Protein AF-A0AA50HWY3-F1 (afdb_monomer)

Radius of gyration: 41.54 Å; Cα contacts (8 Å, |Δi|>4): 389; chains: 1; bounding box: 132×50×72 Å

Solvent-accessible surface area (backbone atoms only — not comparable to full-atom values): 18055 Å² total; per-residue (Å²): 104,93,89,53,66,85,59,57,71,93,80,61,81,92,76,63,74,45,46,63,85,82,37,33,65,50,53,72,65,49,30,50,49,53,27,60,74,71,67,53,87,52,56,28,39,34,33,79,46,36,39,38,50,76,95,46,31,32,34,41,60,48,57,57,64,22,42,54,73,55,89,66,94,61,56,36,30,43,37,38,31,42,70,73,74,64,55,82,73,53,55,84,60,44,50,95,48,55,48,78,43,82,46,81,69,54,73,74,50,44,22,18,51,31,37,59,27,60,26,38,52,51,31,36,69,58,52,90,51,50,64,69,60,38,39,24,11,32,9,44,11,25,38,39,28,24,79,44,72,30,35,50,77,64,42,57,92,22,43,48,72,30,59,67,86,38,41,64,47,47,43,53,49,59,55,47,49,66,37,65,68,55,35,53,51,24,21,55,42,14,36,64,51,32,71,75,27,43,43,67,59,33,52,50,53,51,52,50,50,52,52,51,52,55,52,55,57,71,72,45,87,74,77,65,67,55,70,61,55,48,50,53,49,53,52,50,54,54,52,49,52,53,51,49,56,50,49,52,51,50,51,55,50,51,50,55,51,50,55,50,49,56,50,51,52,52,52,50,50,52,50,51,53,52,51,54,51,53,54,51,54,50,49,55,51,50,55,51,50,53,52,50,54,50,51,53,52,51,51,53,50,50,53,52,49,51,55,52,49,52,54,52,51,51,30,71,77,65,72,46,84,75,79,88,78,78,83,79,75,90,131

Nearest PDB structures (foldseek):
  3c4q-assembly1_A  TM=8.760E-01  e=1.305E-11  Corynebacterium glutamicum
  3c48-assembly1_A  TM=7.445E-01  e=5.733E-11  Corynebacterium glutamicum
  3c48-assembly1_B  TM=7.514E-01  e=7.264E-11  Corynebacterium glutamicum
  3mbo-assembly1_A  TM=8.264E-01  e=1.048E-08  Bacillus anthracis
  6n1x-assembly1_A  TM=7.790E-01  e=8.319E-08  Staphylococcus aureus subsp. aureus CN1

Secondary structure (DSSP, 8-state):
--S-TTS-GGG----PPPBPTT-SPPPHHHHHHHHHHTT--SEEEEEES-SS-GGGTT-THHHHHHHTT---SS-EEEEEESS---HHHHGGGS-TTEEEEEE---HHHHHHHHHHSSEEEE--S--SS-HHHHHHHHHT--EEEESSTTHHHHHGGGSEEE-TT-HHHHHHHHHHTTSHHHHHHHHHHHHHHHTT-BHHHHHHHHHHHHHHHHHHHHH-S---SHHHHHHHHHHHHHHHHHHHHHHHHHHHHHHHHHHHHHHHHHHHHHHHHHHHHHHHHHHHHHHHHHHHHHHHHHHHHHHHHHHHHHHHHHHHHH-------------

Foldseek 3Di:
DVPCPVDDPVPDDDFAAAADPLQAADDPCLLVVLCVVQVVPFAEEEEAEALQPVVRQQLVVLLLVLQLVADDPGAYEYEYEYHDDPCVVRVVSHDPSYHYGYDHDDPNSVSSVLNRHLAYERAGNEDPACNVLLSSLNNLHEYEYAPDYNCCVQCPPLHHHDHSVDSVSSSVRVVQSVDPVSSVSSSVVSNVSNVVGHNVSSVVVVVVVVVVVVVVCVPDPDPDPVVVVVVVVVVVVVVVVVVVVVVVVVVVVVVVVVVVVVVVVVVVVVVVVVVVVVVVVVVVVVVVVVVVVVVVVVVVVVVVVVVVVVQVVCCVPPVDPPDPDDDPDDD

Mean predicted aligned error: 13.35 Å

pLDDT: mean 87.77, std 11.72, range [36.16, 98.81]

Sequence (331 aa):
MRFYPEVQPSRITVIHNGVDKGFHPAESREISGIKTKFAINASYLLLVGTHLGANQYKNGTILFEALKHWQSPEKLTIVCVGGNVDLQREMPSLPNNVDICLIRPTDEELKALYSGAIALVYPSLYEGFGLPILEAMACGCPVITCHNSSLPEVGKDAVIYIDGQNKIEMIEALEKVQNQAIRNELITKGKERAKKFPWSTTAGKISNLCLEVITDTKNKTEKGNFISLWQDFRQCQVQEHQYLSMAETIQAKNIAVNDLVCHLENEIENNNYVIAHLQTENQQLQDSIDKLNWQIKELLNTKKTLKRLCKKVLKKLFGLKLDTDKRYGDH

Structure (mmCIF, N/CA/C/O backbone):
data_AF-A0AA50HWY3-F1
#
_entry.id   AF-A0AA50HWY3-F1
#
loop_
_atom_site.group_PDB
_atom_site.id
_atom_site.type_symbol
_atom_site.label_atom_id
_atom_site.label_alt_id
_atom_site.label_comp_id
_atom_site.label_asym_id
_atom_site.label_entity_id
_atom_site.label_seq_id
_atom_site.pdbx_PDB_ins_code
_atom_site.Cartn_x
_atom_site.Cartn_y
_atom_site.Cartn_z
_atom_site.occupancy
_atom_site.B_iso_or_equiv
_atom_site.auth_seq_id
_atom_site.auth_comp_id
_atom_site.auth_asym_id
_atom_site.auth_atom_id
_atom_site.pdbx_PDB_model_num
ATOM 1 N N . MET A 1 1 ? -9.251 -9.270 20.445 1.00 60.81 1 MET A N 1
ATOM 2 C CA . MET A 1 1 ? -8.129 -8.470 20.977 1.00 60.81 1 MET A CA 1
ATOM 3 C C . MET A 1 1 ? -6.863 -9.305 21.029 1.00 60.81 1 MET A C 1
ATOM 5 O O . MET A 1 1 ? -6.555 -9.889 22.052 1.00 60.81 1 MET A O 1
ATOM 9 N N . ARG A 1 2 ? -6.164 -9.423 19.897 1.00 68.19 2 ARG A N 1
ATOM 10 C CA . AR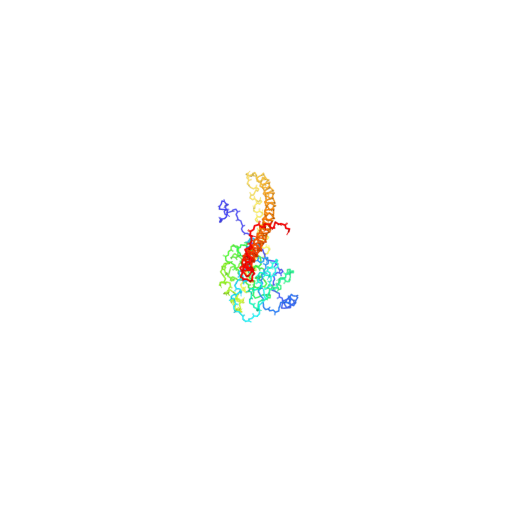G A 1 2 ? -4.963 -10.266 19.787 1.00 68.19 2 ARG A CA 1
ATOM 11 C C . ARG A 1 2 ? -3.734 -9.645 20.465 1.00 68.19 2 ARG A C 1
ATOM 13 O O . ARG A 1 2 ? -2.913 -10.380 20.988 1.00 68.19 2 ARG A O 1
ATOM 20 N N . PHE A 1 3 ? -3.626 -8.316 20.429 1.00 73.06 3 PHE A N 1
ATOM 21 C CA . PHE A 1 3 ? -2.442 -7.583 20.894 1.00 73.06 3 PHE A CA 1
ATOM 22 C C . PHE A 1 3 ? -2.568 -7.031 22.319 1.00 73.06 3 PHE A C 1
ATOM 24 O O . PHE A 1 3 ? -1.557 -6.906 22.992 1.00 73.06 3 PHE A O 1
ATOM 31 N N . TYR A 1 4 ? -3.793 -6.751 22.772 1.00 82.06 4 TYR A N 1
ATOM 32 C CA . TYR A 1 4 ? -4.085 -6.223 24.111 1.00 82.06 4 TYR A CA 1
ATOM 33 C C . TYR A 1 4 ? -5.291 -6.958 24.719 1.00 82.06 4 TYR A C 1
ATOM 35 O O . TYR A 1 4 ? -6.379 -6.383 24.811 1.00 82.06 4 TYR A O 1
ATOM 43 N N . PRO A 1 5 ? -5.178 -8.271 25.005 1.00 84.44 5 PRO A N 1
ATOM 44 C CA . PRO A 1 5 ? -6.287 -9.087 25.511 1.00 84.44 5 PRO A CA 1
ATOM 45 C C . PRO A 1 5 ? -6.840 -8.617 26.866 1.00 84.44 5 PRO A C 1
ATOM 47 O O . PRO A 1 5 ? -7.973 -8.947 27.206 1.00 84.44 5 PRO A O 1
ATOM 50 N N . GLU A 1 6 ? -6.055 -7.861 27.629 1.00 88.44 6 GLU A N 1
ATOM 51 C CA . GLU A 1 6 ? -6.391 -7.308 28.939 1.00 88.44 6 GLU A CA 1
ATOM 52 C C . GLU A 1 6 ? -7.359 -6.120 28.882 1.00 88.44 6 GLU A C 1
ATOM 54 O O . GLU A 1 6 ? -8.031 -5.814 29.871 1.00 88.44 6 GLU A O 1
ATOM 59 N N . VAL A 1 7 ? -7.461 -5.444 27.734 1.00 85.81 7 VAL A N 1
ATOM 60 C CA . VAL A 1 7 ? -8.441 -4.371 27.562 1.00 85.81 7 VAL A CA 1
ATOM 61 C C . VAL A 1 7 ? -9.828 -5.007 27.476 1.00 85.81 7 VAL A C 1
ATOM 63 O O . VAL A 1 7 ? -10.022 -6.031 26.834 1.00 85.81 7 VAL A O 1
ATOM 66 N N . GLN A 1 8 ? -10.827 -4.434 28.144 1.00 86.19 8 GLN A N 1
ATOM 67 C CA . GLN A 1 8 ? -12.194 -4.954 28.065 1.00 86.19 8 GLN A CA 1
ATOM 68 C C . GLN A 1 8 ? -12.852 -4.537 26.741 1.00 86.19 8 GLN A C 1
ATOM 70 O O . GLN A 1 8 ? -12.757 -3.361 26.384 1.00 86.19 8 GLN A O 1
ATOM 75 N N . PRO A 1 9 ? -13.575 -5.429 26.026 1.00 86.56 9 PRO A N 1
ATOM 76 C CA . PRO A 1 9 ? -14.157 -5.079 24.726 1.00 86.56 9 PRO A CA 1
ATOM 77 C C . PRO A 1 9 ? -15.134 -3.903 24.804 1.00 86.56 9 PRO A C 1
ATOM 79 O O . PRO A 1 9 ? -15.198 -3.091 23.890 1.00 86.56 9 PRO A O 1
ATOM 82 N N . SER A 1 10 ? -15.841 -3.775 25.930 1.00 87.88 10 SER A N 1
ATOM 83 C CA . SER A 1 10 ? -16.760 -2.670 26.231 1.00 87.88 10 SER A CA 1
ATOM 84 C C . SER A 1 10 ? -16.083 -1.298 26.315 1.00 87.88 10 SER A C 1
ATOM 86 O O . SER A 1 10 ? -16.765 -0.281 26.264 1.00 87.88 10 SER A O 1
ATOM 88 N N . ARG A 1 11 ? -14.752 -1.249 26.448 1.00 85.44 11 ARG A N 1
ATOM 89 C CA . ARG A 1 11 ? -13.958 -0.012 26.466 1.00 85.44 11 ARG A CA 1
ATOM 90 C C . ARG A 1 11 ? -13.375 0.350 25.102 1.00 85.44 11 ARG A C 1
ATOM 92 O O . ARG A 1 11 ? -12.628 1.319 25.004 1.00 85.44 11 ARG A O 1
ATOM 99 N N . ILE A 1 12 ? -13.686 -0.421 24.062 1.00 89.81 12 ILE A N 1
ATOM 100 C CA . ILE A 1 12 ? -13.166 -0.218 22.713 1.00 89.81 12 ILE A CA 1
ATOM 101 C C . ILE A 1 12 ? -14.320 0.139 21.790 1.00 89.81 12 ILE A C 1
ATOM 103 O O . ILE A 1 12 ? -15.312 -0.577 21.703 1.00 89.81 12 ILE A O 1
ATOM 107 N N . THR A 1 13 ? -14.156 1.229 21.048 1.00 91.69 13 THR A N 1
ATOM 108 C CA . THR A 1 13 ? -15.059 1.603 19.959 1.00 91.69 13 THR A CA 1
ATOM 109 C C . THR A 1 13 ? -14.259 1.692 18.669 1.00 91.69 13 THR A C 1
ATOM 111 O O . THR A 1 13 ? -13.250 2.389 18.610 1.00 91.69 13 THR A O 1
ATOM 114 N N . VAL A 1 14 ? -14.710 0.990 17.628 1.00 91.88 14 VAL A N 1
ATOM 115 C CA . VAL A 1 14 ? -14.110 1.070 16.291 1.00 91.88 14 VAL A CA 1
ATOM 116 C C . VAL A 1 14 ? -14.842 2.137 15.488 1.00 91.88 14 VAL A C 1
ATOM 118 O O . VAL A 1 14 ? -16.038 2.018 15.210 1.00 91.88 14 VAL A O 1
ATOM 121 N N . ILE A 1 15 ? -14.114 3.183 15.100 1.00 94.19 15 ILE A N 1
ATOM 122 C CA . ILE A 1 15 ? -14.611 4.234 14.216 1.00 94.19 15 ILE A CA 1
ATOM 123 C C . ILE A 1 15 ? -13.733 4.246 12.970 1.00 94.19 15 ILE A C 1
ATOM 125 O O . ILE A 1 15 ? -12.568 4.620 13.022 1.00 94.19 15 ILE A O 1
ATOM 129 N N . HIS A 1 16 ? -14.305 3.814 11.850 1.00 95.25 16 HIS A N 1
ATOM 130 C CA . HIS A 1 16 ? -13.634 3.817 10.553 1.00 95.25 16 HIS A CA 1
ATOM 131 C C . HIS A 1 16 ? -13.401 5.244 10.041 1.00 95.25 16 HIS A C 1
ATOM 133 O O . HIS A 1 16 ? -14.231 6.127 10.287 1.00 95.25 16 HIS A O 1
ATOM 139 N N . ASN A 1 17 ? -12.312 5.459 9.294 1.00 95.81 17 ASN A N 1
ATOM 140 C CA . ASN A 1 17 ? -12.082 6.731 8.601 1.00 95.81 17 ASN A CA 1
ATOM 141 C C . ASN A 1 17 ? -13.056 6.898 7.426 1.00 95.81 17 ASN A C 1
ATOM 143 O O . ASN A 1 17 ? -13.689 5.936 6.976 1.00 95.81 17 ASN A O 1
ATOM 147 N N . GLY A 1 18 ? -13.156 8.131 6.934 1.00 94.31 18 GLY A N 1
ATOM 148 C CA . GLY A 1 18 ? -13.916 8.452 5.734 1.00 94.31 18 GLY A CA 1
ATOM 149 C C . GLY A 1 18 ? -13.048 8.556 4.481 1.00 94.31 18 GLY A C 1
ATOM 150 O O . GLY A 1 18 ? -11.823 8.591 4.557 1.00 94.31 18 GLY A O 1
ATOM 151 N N . VAL A 1 19 ? -13.705 8.642 3.327 1.00 95.69 19 VAL A N 1
ATOM 152 C CA . VAL A 1 19 ? -13.106 9.045 2.048 1.00 95.69 19 VAL A CA 1
ATOM 153 C C . VAL A 1 19 ? -13.476 10.496 1.739 1.00 95.69 19 VAL A C 1
ATOM 155 O O . VAL A 1 19 ? -14.600 10.931 2.022 1.00 95.69 19 VAL A O 1
ATOM 158 N N . ASP A 1 20 ? -12.522 11.267 1.211 1.00 94.38 20 ASP A N 1
ATOM 159 C CA . ASP A 1 20 ? -12.762 12.660 0.827 1.00 94.38 20 ASP A CA 1
ATOM 160 C C . ASP A 1 20 ? -13.710 12.754 -0.381 1.00 94.38 20 ASP A C 1
ATOM 162 O O . ASP A 1 20 ? -13.686 11.910 -1.277 1.00 94.38 20 ASP A O 1
ATOM 166 N N . LYS A 1 21 ? -14.562 13.787 -0.409 1.00 93.19 21 LYS A N 1
ATOM 167 C CA . LYS A 1 21 ? -15.551 13.983 -1.483 1.00 93.19 21 LYS A CA 1
ATOM 168 C C . LYS A 1 21 ? -14.912 14.332 -2.829 1.00 93.19 21 LYS A C 1
ATOM 170 O O . LYS A 1 21 ? -15.571 14.164 -3.852 1.00 93.19 21 LYS A O 1
ATOM 175 N N . GLY A 1 22 ? -13.671 14.815 -2.832 1.00 95.19 22 GLY A N 1
ATOM 176 C CA . GLY A 1 22 ? -12.875 15.051 -4.030 1.00 95.19 22 GLY A CA 1
ATOM 177 C C . GLY A 1 22 ? -12.534 13.764 -4.782 1.00 95.19 22 GLY A C 1
ATOM 178 O O . GLY A 1 22 ? -12.337 13.810 -5.994 1.00 95.19 22 GLY A O 1
ATOM 179 N N . PHE A 1 23 ? -12.548 12.603 -4.118 1.00 97.75 23 PHE A N 1
ATOM 180 C CA . PHE A 1 23 ? -12.402 11.314 -4.789 1.00 97.75 23 PHE A CA 1
ATOM 181 C C . PHE A 1 23 ? -13.751 10.829 -5.314 1.00 97.75 23 PHE A C 1
ATOM 183 O O . PHE A 1 23 ? -14.587 10.278 -4.600 1.00 97.75 23 PHE A O 1
ATOM 190 N N . HIS A 1 24 ? -13.952 11.044 -6.606 1.00 97.25 24 HIS A N 1
ATOM 191 C CA . HIS A 1 24 ? -15.090 10.563 -7.376 1.00 97.25 24 HIS A CA 1
ATOM 192 C C . HIS A 1 24 ? -14.626 10.231 -8.802 1.00 97.25 24 HIS A C 1
ATOM 194 O O . HIS A 1 24 ? -13.503 10.587 -9.173 1.00 97.25 24 HIS A O 1
ATOM 200 N N . PRO A 1 25 ? -15.443 9.546 -9.622 1.00 98.00 25 PRO A N 1
ATOM 201 C CA . PRO A 1 25 ? -15.054 9.226 -10.990 1.00 98.00 25 PRO A CA 1
ATOM 202 C C . PRO A 1 25 ? -14.736 10.500 -11.775 1.00 98.00 25 PRO A C 1
ATOM 204 O O . PRO A 1 25 ? -15.538 11.439 -11.776 1.00 98.00 25 PRO A O 1
ATOM 207 N N . ALA A 1 26 ? -13.565 10.520 -12.404 1.00 97.81 26 ALA A N 1
ATOM 208 C CA . ALA A 1 26 ? -13.111 11.615 -13.249 1.00 97.81 26 ALA A CA 1
ATOM 209 C C . ALA A 1 26 ? -13.720 11.530 -14.659 1.00 97.81 26 ALA A C 1
ATOM 211 O O . ALA A 1 26 ? -14.048 10.452 -15.163 1.00 97.81 26 ALA A O 1
ATOM 212 N N . GLU A 1 27 ? -13.837 12.676 -15.318 1.00 97.69 27 GLU A N 1
ATOM 213 C CA . GLU A 1 27 ? -14.237 12.782 -16.714 1.00 97.69 27 GLU A CA 1
ATOM 214 C C . GLU A 1 27 ? -13.146 12.241 -17.648 1.00 97.69 27 GLU A C 1
ATOM 216 O O . GLU A 1 27 ? -11.945 12.320 -17.376 1.00 97.69 27 GLU A O 1
ATOM 221 N N . SER A 1 28 ? -13.542 11.774 -18.834 1.00 97.00 28 SER A N 1
ATOM 222 C CA . SER A 1 28 ? -12.597 11.253 -19.832 1.00 97.00 28 SER A CA 1
ATOM 223 C C . SER A 1 28 ? -11.537 12.279 -20.253 1.00 97.00 28 SER A C 1
ATOM 225 O O . SER A 1 28 ? -10.410 11.891 -20.571 1.00 97.00 28 SER A O 1
ATOM 227 N N . ARG A 1 29 ? -11.855 13.585 -20.218 1.00 97.69 29 ARG A N 1
ATOM 228 C CA . ARG A 1 29 ? -10.883 14.658 -20.491 1.00 97.69 29 ARG A CA 1
ATOM 229 C C . ARG A 1 29 ? -9.820 14.780 -19.400 1.00 97.69 29 ARG A C 1
ATOM 231 O O . ARG A 1 29 ? -8.665 15.021 -19.727 1.00 97.69 29 ARG A O 1
ATOM 238 N N . GLU A 1 30 ? -10.189 14.584 -18.133 1.00 97.50 30 GLU A N 1
ATOM 239 C CA . GLU A 1 30 ? -9.263 14.644 -16.994 1.00 97.50 30 GLU A CA 1
ATOM 240 C C . GLU A 1 30 ? -8.305 13.449 -17.043 1.00 97.50 30 GLU A C 1
ATOM 242 O O . GLU A 1 30 ? -7.091 13.616 -16.936 1.00 97.50 30 GLU A O 1
ATOM 247 N N . ILE A 1 31 ? -8.840 12.253 -17.319 1.00 97.94 31 ILE A N 1
ATOM 248 C CA . ILE A 1 31 ? -8.048 11.026 -17.496 1.00 97.94 31 ILE A CA 1
ATOM 249 C C . ILE A 1 31 ? -7.090 11.159 -18.690 1.00 97.94 31 ILE A C 1
ATOM 251 O O . ILE A 1 31 ? -5.921 10.785 -18.606 1.00 97.94 31 ILE A O 1
ATOM 255 N N . SER A 1 32 ? -7.563 11.695 -19.817 1.00 97.12 32 SER A N 1
ATOM 256 C CA . SER A 1 32 ? -6.711 11.897 -20.997 1.00 97.12 32 SER A CA 1
ATOM 257 C C . SER A 1 32 ? -5.642 12.957 -20.730 1.00 97.12 32 SER A C 1
ATOM 259 O O . SER A 1 32 ? -4.474 12.742 -21.041 1.00 97.12 32 SER A O 1
ATOM 261 N N . GLY A 1 33 ? -6.019 14.062 -20.082 1.00 97.38 33 GLY A N 1
ATOM 262 C CA . GLY A 1 33 ? -5.106 15.136 -19.705 1.00 97.38 33 GLY A CA 1
ATOM 263 C C . GLY A 1 33 ? -3.990 14.658 -18.781 1.00 97.38 33 GLY A C 1
ATOM 264 O O . GLY A 1 33 ? -2.832 15.003 -19.014 1.00 97.38 33 GLY A O 1
ATOM 265 N N . ILE A 1 34 ? -4.299 13.813 -17.789 1.00 96.69 34 ILE A N 1
ATOM 266 C CA . ILE A 1 34 ? -3.279 13.299 -16.868 1.00 96.69 34 ILE A CA 1
ATOM 267 C C . ILE A 1 34 ? -2.338 12.298 -17.541 1.00 96.69 34 ILE A C 1
ATOM 269 O O . ILE A 1 34 ? -1.127 12.346 -17.316 1.00 96.69 34 ILE A O 1
ATOM 273 N N . LYS A 1 35 ? -2.869 11.459 -18.443 1.00 96.69 35 LYS A N 1
ATOM 274 C CA . LYS A 1 35 ? -2.052 10.571 -19.279 1.00 96.69 35 LYS A CA 1
ATOM 275 C C . LYS A 1 35 ? -1.082 11.367 -20.147 1.00 96.69 35 LYS A C 1
ATOM 277 O O . LYS A 1 35 ? 0.102 11.050 -20.166 1.00 96.69 35 LYS A O 1
ATOM 282 N N . THR A 1 36 ? -1.551 12.428 -20.806 1.00 97.06 36 THR A N 1
ATOM 283 C CA . THR A 1 36 ? -0.688 13.312 -21.602 1.00 97.06 36 THR A CA 1
ATOM 284 C C . THR A 1 36 ? 0.341 14.031 -20.732 1.00 97.06 36 THR A C 1
ATOM 286 O O . THR A 1 36 ? 1.521 14.032 -21.073 1.00 97.06 36 THR A O 1
ATOM 289 N N . LYS A 1 37 ? -0.073 14.596 -19.590 1.00 97.00 37 LYS A N 1
ATOM 290 C CA . LYS A 1 37 ? 0.804 15.347 -18.680 1.00 97.00 37 LYS A CA 1
ATOM 291 C C . LYS A 1 37 ? 1.989 14.517 -18.182 1.00 97.00 37 LYS A C 1
ATOM 293 O O . LYS A 1 37 ? 3.098 15.037 -18.109 1.00 97.00 37 LYS A O 1
ATOM 298 N N . PHE A 1 38 ? 1.758 13.249 -17.846 1.00 95.50 38 PHE A N 1
ATOM 299 C CA . PHE A 1 38 ? 2.789 12.349 -17.319 1.00 95.50 38 PHE A CA 1
ATOM 300 C C . PHE A 1 38 ? 3.336 11.353 -18.352 1.00 95.50 38 PHE A C 1
ATOM 302 O O . PHE A 1 38 ? 4.042 10.420 -17.979 1.00 95.50 38 PHE A O 1
ATOM 309 N N . ALA A 1 39 ? 3.028 11.542 -19.640 1.00 95.31 39 ALA A N 1
ATOM 310 C CA . ALA A 1 39 ? 3.461 10.667 -20.733 1.00 95.31 39 ALA A CA 1
ATOM 311 C C . ALA A 1 39 ? 3.121 9.171 -20.520 1.00 95.31 39 ALA A C 1
ATOM 313 O O . ALA A 1 39 ? 3.897 8.279 -20.871 1.00 95.31 39 ALA A O 1
ATOM 314 N N . ILE A 1 40 ? 1.942 8.886 -19.959 1.00 95.94 40 ILE A N 1
ATOM 315 C CA . ILE A 1 40 ? 1.425 7.524 -19.774 1.00 95.94 40 ILE A CA 1
ATOM 316 C C . ILE A 1 40 ? 0.811 7.060 -21.101 1.00 95.94 40 ILE A C 1
ATOM 318 O O . ILE A 1 40 ? -0.340 7.360 -21.419 1.00 95.94 40 ILE A O 1
ATOM 322 N N . ASN A 1 41 ? 1.605 6.330 -21.885 1.00 89.00 41 ASN A N 1
ATOM 323 C CA . ASN A 1 41 ? 1.288 5.967 -23.274 1.00 89.00 41 ASN A CA 1
ATOM 324 C C . ASN A 1 41 ? 0.575 4.612 -23.434 1.00 89.00 41 ASN A C 1
ATOM 326 O O . ASN A 1 41 ? 0.379 4.149 -24.556 1.00 89.00 41 ASN A O 1
ATOM 330 N N . ALA A 1 42 ? 0.220 3.955 -22.331 1.00 93.25 42 ALA A N 1
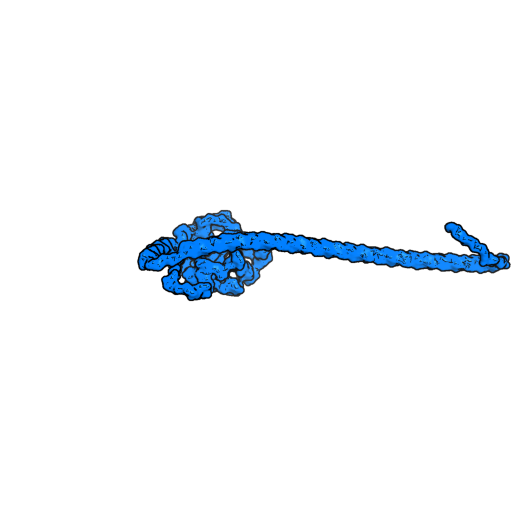ATOM 331 C CA . ALA A 1 42 ? -0.396 2.635 -22.327 1.00 93.25 42 ALA A CA 1
ATOM 332 C C . ALA A 1 42 ? -1.492 2.528 -21.256 1.00 93.25 42 ALA A C 1
ATOM 334 O O . ALA A 1 42 ? -1.730 3.453 -20.470 1.00 93.25 42 ALA A O 1
ATOM 335 N N . SER A 1 43 ? -2.175 1.385 -21.223 1.00 95.00 43 SER A N 1
ATOM 336 C CA . SER A 1 43 ? -2.942 0.996 -20.042 1.00 95.00 43 SER A CA 1
ATOM 337 C C . SER A 1 43 ? -1.998 0.861 -18.847 1.00 95.00 43 SER A C 1
ATOM 339 O O . SER A 1 43 ? -0.821 0.538 -19.019 1.00 95.00 43 SER A O 1
ATOM 341 N N . TYR A 1 44 ? -2.485 1.128 -17.636 1.00 97.69 44 TYR A N 1
ATOM 342 C CA . TYR A 1 44 ? -1.609 1.150 -16.471 1.00 97.69 44 TYR A CA 1
ATOM 343 C C . TYR A 1 44 ? -2.232 0.567 -15.212 1.00 97.69 44 TYR A C 1
ATOM 345 O O . TYR A 1 44 ? -3.444 0.642 -15.002 1.00 97.69 44 TYR A O 1
ATOM 353 N N . LEU A 1 45 ? -1.364 0.003 -14.375 1.00 97.50 45 LEU A N 1
ATOM 354 C CA . LEU A 1 45 ? -1.638 -0.301 -12.975 1.00 97.50 45 LEU A CA 1
ATOM 355 C C . LEU A 1 45 ? -1.123 0.850 -12.118 1.00 97.50 45 LEU A C 1
ATOM 357 O O . LEU A 1 45 ? -0.124 1.485 -12.461 1.00 97.50 45 LEU A O 1
ATOM 361 N N . LEU A 1 46 ? -1.794 1.103 -11.002 1.00 97.62 46 LEU A N 1
ATOM 362 C CA . LEU A 1 46 ? -1.418 2.157 -10.069 1.00 97.62 46 LEU A CA 1
ATOM 363 C C . LEU A 1 46 ? -0.861 1.547 -8.777 1.00 97.62 46 LEU A C 1
ATOM 365 O O . LEU A 1 46 ? -1.461 0.631 -8.220 1.00 97.62 46 LEU A O 1
ATOM 369 N N . LEU A 1 47 ? 0.257 2.082 -8.288 1.00 95.31 47 LEU A N 1
ATOM 370 C CA . LEU A 1 47 ? 0.787 1.876 -6.939 1.00 95.31 47 LEU A CA 1
ATOM 371 C C . LEU A 1 47 ? 0.740 3.213 -6.196 1.00 95.31 47 LEU A C 1
ATOM 373 O O . LEU A 1 47 ? 1.237 4.212 -6.715 1.00 95.31 47 LEU A O 1
ATOM 377 N N . VAL A 1 48 ? 0.170 3.243 -4.988 1.00 93.00 48 VAL A N 1
ATOM 378 C CA . VAL A 1 48 ? 0.047 4.475 -4.185 1.00 93.00 48 VAL A CA 1
ATOM 379 C C . VAL A 1 48 ? 0.790 4.363 -2.854 1.00 93.00 48 VAL A C 1
ATOM 381 O O . VAL A 1 48 ? 0.592 3.452 -2.050 1.00 93.00 48 VAL A O 1
ATOM 384 N N . GLY A 1 49 ? 1.628 5.361 -2.597 1.00 85.31 49 GLY A N 1
ATOM 385 C CA . GLY A 1 49 ? 2.580 5.440 -1.504 1.00 85.31 49 GLY A CA 1
ATOM 386 C C . GLY A 1 49 ? 3.875 4.665 -1.762 1.00 85.31 49 GLY A C 1
ATOM 387 O O . GLY A 1 49 ? 4.034 3.976 -2.765 1.00 85.31 49 GLY A O 1
ATOM 388 N N . THR A 1 50 ? 4.822 4.792 -0.826 1.00 79.88 50 THR A N 1
ATOM 389 C CA . THR A 1 50 ? 6.160 4.193 -0.940 1.00 79.88 50 THR A CA 1
ATOM 390 C C . THR A 1 50 ? 6.078 2.695 -1.229 1.00 79.88 50 THR A C 1
ATOM 392 O O . THR A 1 50 ? 5.564 1.949 -0.408 1.00 79.88 50 THR A O 1
ATOM 395 N N . HIS A 1 51 ? 6.614 2.239 -2.367 1.00 73.19 51 HIS A N 1
ATOM 396 C CA . HIS A 1 51 ? 6.419 0.850 -2.814 1.00 73.19 51 HIS A CA 1
ATOM 397 C C . HIS A 1 51 ? 6.845 -0.211 -1.777 1.00 73.19 51 HIS A C 1
ATOM 399 O O . HIS A 1 51 ? 6.217 -1.258 -1.697 1.00 73.19 51 HIS A O 1
ATOM 405 N N . LEU A 1 52 ? 7.844 0.065 -0.929 1.00 75.06 52 LEU A N 1
ATOM 406 C CA . LEU A 1 52 ? 8.204 -0.799 0.205 1.00 75.06 52 LEU A CA 1
ATOM 407 C C . LEU A 1 52 ? 7.529 -0.382 1.519 1.00 75.06 52 LEU A C 1
ATOM 409 O O . LEU A 1 52 ? 7.072 -1.232 2.274 1.00 75.06 52 LEU A O 1
ATOM 413 N N . GLY A 1 53 ? 7.444 0.915 1.818 1.00 68.69 53 GLY A N 1
ATOM 414 C CA . GLY A 1 53 ? 7.138 1.379 3.176 1.00 68.69 53 GLY A CA 1
ATOM 415 C C . GLY A 1 53 ? 8.275 1.090 4.169 1.00 68.69 53 GLY A C 1
ATOM 416 O O . GLY A 1 53 ? 9.288 0.480 3.826 1.00 68.69 53 GLY A O 1
ATOM 417 N N . ALA A 1 54 ? 8.125 1.544 5.416 1.00 63.53 54 ALA A N 1
ATOM 418 C CA . ALA A 1 54 ? 9.052 1.171 6.489 1.00 63.53 54 ALA A CA 1
ATOM 419 C C . ALA A 1 54 ? 8.981 -0.347 6.727 1.00 63.53 54 ALA A C 1
ATOM 421 O O . ALA A 1 54 ? 7.902 -0.923 6.651 1.00 63.53 54 ALA A O 1
ATOM 422 N N . ASN A 1 55 ? 10.100 -1.023 6.984 1.00 70.75 55 ASN A N 1
ATOM 423 C CA . ASN A 1 55 ? 10.119 -2.482 7.187 1.00 70.75 55 ASN A CA 1
ATOM 424 C C . ASN A 1 55 ? 9.420 -3.295 6.070 1.00 70.75 55 ASN A C 1
ATOM 426 O O . ASN A 1 55 ? 8.958 -4.404 6.318 1.00 70.75 55 ASN A O 1
ATOM 430 N N . GLN A 1 56 ? 9.323 -2.746 4.851 1.00 81.88 56 GLN A N 1
ATOM 431 C CA . GLN A 1 56 ? 8.728 -3.397 3.677 1.00 81.88 56 GLN A CA 1
ATOM 432 C C . GLN A 1 56 ? 7.222 -3.729 3.796 1.00 81.88 56 GLN A C 1
ATOM 434 O O . GLN A 1 56 ? 6.711 -4.559 3.045 1.00 81.88 56 GLN A O 1
ATOM 439 N N . TYR A 1 57 ? 6.476 -3.066 4.694 1.00 83.50 57 TYR A N 1
ATOM 440 C CA . TYR A 1 57 ? 5.066 -3.408 4.935 1.00 83.50 57 TYR A CA 1
ATOM 441 C C . TYR A 1 57 ? 4.134 -3.171 3.736 1.00 83.50 57 TYR A C 1
ATOM 443 O O . TYR A 1 57 ? 3.088 -3.807 3.677 1.00 83.50 57 TYR A O 1
ATOM 451 N N . LYS A 1 58 ? 4.456 -2.269 2.797 1.00 85.19 58 LYS A N 1
ATOM 452 C CA . LYS A 1 58 ? 3.611 -2.006 1.612 1.00 85.19 58 LYS A CA 1
ATOM 453 C C . LYS A 1 58 ? 3.786 -3.045 0.515 1.00 85.19 58 LYS A C 1
ATOM 455 O O . LYS A 1 58 ? 2.881 -3.224 -0.294 1.00 85.19 58 LYS A O 1
ATOM 460 N N . ASN A 1 59 ? 4.918 -3.752 0.534 1.00 90.88 59 ASN A N 1
ATOM 461 C CA . ASN A 1 59 ? 5.136 -4.983 -0.220 1.00 90.88 59 ASN A CA 1
ATOM 462 C C . ASN A 1 59 ? 4.874 -4.869 -1.737 1.00 90.88 59 ASN A C 1
ATOM 464 O O . ASN A 1 59 ? 4.503 -5.832 -2.396 1.00 90.88 59 ASN A O 1
ATOM 468 N N . GLY A 1 60 ? 5.101 -3.696 -2.333 1.00 90.12 60 GLY A N 1
ATOM 469 C CA . GLY A 1 60 ? 4.945 -3.471 -3.773 1.00 90.12 60 GLY A CA 1
ATOM 470 C C . GLY A 1 60 ? 5.865 -4.344 -4.633 1.00 90.12 60 GLY A C 1
ATOM 471 O O . GLY A 1 60 ? 5.557 -4.590 -5.795 1.00 90.12 60 GLY A O 1
ATOM 472 N N . THR A 1 61 ? 6.949 -4.877 -4.061 1.00 89.56 61 THR A N 1
ATOM 473 C CA . THR A 1 61 ? 7.891 -5.797 -4.717 1.00 89.56 61 THR A CA 1
ATOM 474 C C . THR A 1 61 ? 7.212 -7.034 -5.296 1.00 89.56 61 THR A C 1
ATOM 476 O O . THR A 1 61 ? 7.614 -7.497 -6.359 1.00 89.56 61 THR A O 1
ATOM 479 N N . ILE A 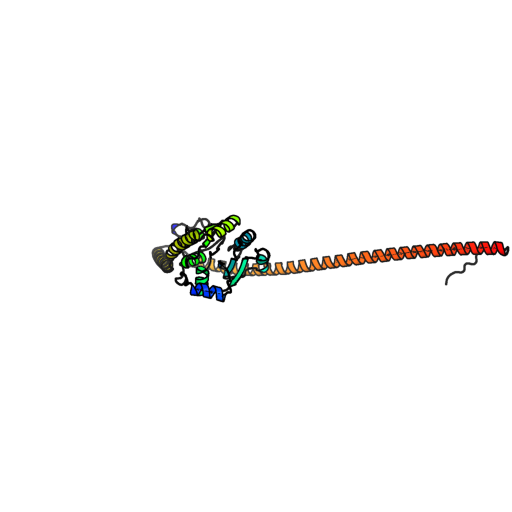1 62 ? 6.155 -7.553 -4.655 1.00 93.25 62 ILE A N 1
ATOM 480 C CA . ILE A 1 62 ? 5.450 -8.742 -5.160 1.00 93.25 62 ILE A CA 1
ATOM 481 C C . ILE A 1 62 ? 4.851 -8.515 -6.551 1.00 93.25 62 ILE A C 1
ATOM 483 O O . ILE A 1 62 ? 4.819 -9.445 -7.355 1.00 93.25 62 ILE A O 1
ATOM 487 N N . LEU A 1 63 ? 4.422 -7.285 -6.865 1.00 94.56 63 LEU A N 1
ATOM 488 C CA . LEU A 1 63 ? 3.944 -6.948 -8.203 1.00 94.56 63 LEU A CA 1
ATOM 489 C C . LEU A 1 63 ? 5.079 -7.084 -9.220 1.00 94.56 63 LEU A C 1
ATOM 491 O O . LEU A 1 63 ? 4.903 -7.738 -10.241 1.00 94.56 63 LEU A O 1
ATOM 495 N N . PHE A 1 64 ? 6.246 -6.507 -8.933 1.00 92.56 64 PHE A N 1
ATOM 496 C CA . PHE A 1 64 ? 7.394 -6.582 -9.835 1.00 92.56 64 PHE A CA 1
ATOM 497 C C . PHE A 1 64 ? 7.874 -8.025 -10.019 1.00 92.56 64 PHE A C 1
ATOM 499 O O . PHE A 1 64 ? 8.069 -8.444 -11.154 1.00 92.56 64 PHE A O 1
ATOM 506 N N . GLU A 1 65 ? 7.956 -8.821 -8.946 1.00 92.12 65 GLU A N 1
ATOM 507 C CA . GLU A 1 65 ? 8.288 -10.254 -9.018 1.00 92.12 65 GLU A CA 1
ATOM 508 C C . GLU A 1 65 ? 7.273 -11.066 -9.836 1.00 92.12 65 GLU A C 1
ATOM 510 O O . GLU A 1 65 ? 7.656 -11.955 -10.598 1.00 92.12 65 GLU A O 1
ATOM 515 N N . ALA A 1 66 ? 5.979 -10.762 -9.713 1.00 94.31 66 ALA A N 1
ATOM 516 C CA . ALA A 1 66 ? 4.935 -11.384 -10.521 1.00 94.31 66 ALA A CA 1
ATOM 517 C C . ALA A 1 66 ? 5.067 -11.008 -12.006 1.00 94.31 66 ALA A C 1
ATOM 519 O O . ALA A 1 66 ? 4.981 -11.878 -12.875 1.00 94.31 66 ALA A O 1
ATOM 520 N N . LEU A 1 67 ? 5.342 -9.734 -12.302 1.00 93.50 67 LEU A N 1
ATOM 521 C CA . LEU A 1 67 ? 5.472 -9.223 -13.669 1.00 93.50 67 LEU A CA 1
ATOM 522 C C . LEU A 1 67 ? 6.632 -9.860 -14.446 1.00 93.50 67 LEU A C 1
ATOM 524 O O . LEU A 1 67 ? 6.512 -10.006 -15.658 1.00 93.50 67 LEU A O 1
ATOM 528 N N . LYS A 1 68 ? 7.699 -10.332 -13.782 1.00 91.75 68 LYS A N 1
ATOM 529 C CA . LYS A 1 68 ? 8.792 -11.095 -14.433 1.00 91.75 68 LYS A CA 1
ATOM 530 C C . LYS A 1 68 ? 8.302 -12.362 -15.135 1.00 91.75 68 LYS A C 1
ATOM 532 O O . LYS A 1 68 ? 8.945 -12.855 -16.058 1.00 91.75 68 LYS A O 1
ATOM 537 N N . HIS A 1 69 ? 7.188 -12.917 -14.664 1.00 90.19 69 HIS A N 1
ATOM 538 C CA . HIS A 1 69 ? 6.605 -14.155 -15.169 1.00 90.19 69 HIS A CA 1
ATOM 539 C C . HIS A 1 69 ? 5.276 -13.933 -15.900 1.00 90.19 69 HIS A C 1
ATOM 541 O O . HIS A 1 69 ? 4.707 -14.889 -16.427 1.00 90.19 69 HIS A O 1
ATOM 547 N N . TRP A 1 70 ? 4.776 -12.697 -15.940 1.00 87.56 70 TRP A N 1
ATOM 548 C CA . TRP A 1 70 ? 3.512 -12.377 -16.583 1.00 87.56 70 TRP A CA 1
ATOM 549 C C . TRP A 1 70 ? 3.701 -12.238 -18.094 1.00 87.56 70 TRP A C 1
ATOM 551 O O . TRP A 1 70 ? 4.467 -11.402 -18.572 1.00 87.56 70 TRP A O 1
ATOM 561 N N . GLN A 1 71 ? 2.995 -13.072 -18.855 1.00 82.50 71 GLN A N 1
ATOM 562 C CA . GLN A 1 71 ? 3.058 -13.080 -20.312 1.00 82.50 71 GLN A CA 1
ATOM 563 C C . GLN A 1 71 ? 1.840 -12.353 -20.878 1.00 82.50 71 GLN A C 1
ATOM 565 O O . GLN A 1 71 ? 0.768 -12.934 -21.024 1.00 82.50 71 GLN A O 1
ATOM 570 N N . SER A 1 72 ? 2.009 -11.075 -21.210 1.00 82.44 72 SER A N 1
ATOM 571 C CA . SER A 1 72 ? 1.007 -10.297 -21.940 1.00 82.44 72 SER A CA 1
ATOM 572 C C . SER A 1 72 ? 1.648 -9.654 -23.169 1.00 82.44 72 SER A C 1
ATOM 574 O O . SER A 1 72 ? 2.746 -9.113 -23.045 1.00 82.44 72 SER A O 1
ATOM 576 N N . PRO A 1 73 ? 1.002 -9.690 -24.349 1.00 78.00 73 PRO A N 1
ATOM 577 C CA . PRO A 1 73 ? 1.486 -8.978 -25.529 1.00 78.00 73 PRO A CA 1
ATOM 578 C C . PRO A 1 73 ? 1.204 -7.469 -25.460 1.00 78.00 73 PRO A C 1
ATOM 580 O O . PRO A 1 73 ? 1.782 -6.702 -26.229 1.00 78.00 73 PRO A O 1
ATOM 583 N N . GLU A 1 74 ? 0.307 -7.027 -24.574 1.00 87.88 74 GLU A N 1
ATOM 584 C CA . GLU A 1 74 ? -0.073 -5.622 -24.467 1.00 87.88 74 GLU A CA 1
ATOM 585 C C . GLU A 1 74 ? 0.964 -4.816 -23.688 1.00 87.88 74 GLU A C 1
ATOM 587 O O . GLU A 1 74 ? 1.545 -5.281 -22.705 1.00 87.88 74 GLU A O 1
ATOM 592 N N . LYS A 1 75 ? 1.180 -3.572 -24.118 1.00 92.38 75 LYS A N 1
ATOM 593 C CA . LYS A 1 75 ? 2.032 -2.639 -23.388 1.00 92.38 75 LYS A CA 1
ATOM 594 C C . LYS A 1 75 ? 1.356 -2.243 -22.073 1.00 92.38 75 LYS A C 1
ATOM 596 O O . LYS A 1 75 ? 0.186 -1.860 -22.078 1.00 92.38 75 LYS A O 1
ATOM 601 N N . LEU A 1 76 ? 2.101 -2.281 -20.972 1.00 94.81 76 LEU A N 1
ATOM 602 C CA . LEU A 1 76 ? 1.633 -1.890 -19.644 1.00 94.81 76 LEU A CA 1
ATOM 603 C C . LEU A 1 76 ? 2.559 -0.829 -19.043 1.00 94.81 76 LEU A C 1
ATOM 605 O O . LEU A 1 76 ? 3.775 -0.885 -19.200 1.00 94.81 76 LEU A O 1
ATOM 609 N N . THR A 1 77 ? 1.993 0.124 -18.309 1.00 95.69 77 THR A N 1
ATOM 610 C CA . THR A 1 77 ? 2.762 1.030 -17.449 1.00 95.69 77 THR A CA 1
ATOM 611 C C . THR A 1 77 ? 2.429 0.779 -15.979 1.00 95.69 77 THR A C 1
ATOM 613 O O . THR A 1 77 ? 1.266 0.637 -15.612 1.00 95.69 77 THR A O 1
ATOM 616 N N . ILE A 1 78 ? 3.436 0.743 -15.112 1.00 95.00 78 ILE A N 1
ATOM 617 C CA . ILE A 1 78 ? 3.267 0.767 -13.658 1.00 95.00 78 ILE A CA 1
ATOM 618 C C . ILE A 1 78 ? 3.453 2.208 -13.203 1.00 95.00 78 ILE A C 1
ATOM 620 O O . ILE A 1 78 ? 4.563 2.740 -13.226 1.00 95.00 78 ILE A O 1
ATOM 624 N N . VAL A 1 79 ? 2.354 2.862 -12.837 1.00 95.94 79 VAL A N 1
ATOM 625 C CA . VAL A 1 79 ? 2.372 4.239 -12.346 1.00 95.94 79 VAL A CA 1
ATOM 626 C C . VAL A 1 79 ? 2.539 4.211 -10.833 1.00 95.94 79 VAL A C 1
ATOM 628 O O . VAL A 1 79 ? 1.662 3.752 -10.106 1.00 95.94 79 VAL A O 1
ATOM 631 N N . CYS A 1 80 ? 3.672 4.707 -10.358 1.00 94.12 80 CYS A N 1
ATOM 632 C CA . CYS A 1 80 ? 4.050 4.734 -8.954 1.00 94.12 80 CYS A CA 1
ATOM 633 C C . CYS A 1 80 ? 3.882 6.154 -8.408 1.00 94.12 80 CYS A C 1
ATOM 635 O O . CYS A 1 80 ? 4.621 7.071 -8.779 1.00 94.12 80 CYS A O 1
ATOM 637 N N . VAL A 1 81 ? 2.910 6.327 -7.516 1.00 92.06 81 VAL A N 1
ATOM 638 C CA . VAL A 1 81 ? 2.581 7.590 -6.856 1.00 92.06 81 VAL A CA 1
ATOM 639 C C . VAL A 1 81 ? 3.135 7.583 -5.440 1.00 92.06 81 VAL A C 1
ATOM 641 O O . VAL A 1 81 ? 2.714 6.779 -4.622 1.00 92.06 81 VAL A O 1
ATOM 644 N N . GLY A 1 82 ? 4.005 8.535 -5.111 1.00 76.00 82 GLY A N 1
ATOM 645 C CA . GLY A 1 82 ? 4.503 8.721 -3.745 1.00 76.00 82 GLY A CA 1
ATOM 646 C C . GLY A 1 82 ? 5.594 7.720 -3.349 1.00 76.00 82 GLY A C 1
ATOM 647 O O . GLY A 1 82 ? 5.396 6.515 -3.318 1.00 76.00 82 GLY A O 1
ATOM 648 N N . GLY A 1 83 ? 6.768 8.231 -2.983 1.00 68.81 83 GLY A N 1
ATOM 649 C CA . GLY A 1 83 ? 7.937 7.420 -2.640 1.00 68.81 83 GLY A CA 1
ATOM 650 C C . GLY A 1 83 ? 8.887 7.166 -3.807 1.00 68.81 83 GLY A C 1
ATOM 651 O O . GLY A 1 83 ? 8.610 7.518 -4.950 1.00 68.81 83 GLY A O 1
ATOM 652 N N . ASN A 1 84 ? 10.040 6.582 -3.489 1.00 70.56 84 ASN A N 1
ATOM 653 C CA . ASN A 1 84 ? 11.045 6.205 -4.477 1.00 70.56 84 ASN A CA 1
ATOM 654 C C . ASN A 1 84 ? 10.860 4.724 -4.800 1.00 70.56 84 ASN A C 1
ATOM 656 O O . ASN A 1 84 ? 10.766 3.923 -3.871 1.00 70.56 84 ASN A O 1
ATOM 660 N N . VAL A 1 85 ? 10.794 4.372 -6.084 1.00 77.56 85 VAL A N 1
ATOM 661 C CA . VAL A 1 85 ? 11.035 2.999 -6.551 1.00 77.56 85 VAL A CA 1
ATOM 662 C C . VAL A 1 85 ? 12.507 2.898 -6.894 1.00 77.56 85 VAL A C 1
ATOM 664 O O . VAL A 1 85 ? 13.040 3.796 -7.549 1.00 77.56 85 VAL A O 1
ATOM 667 N N . ASP A 1 86 ? 13.159 1.829 -6.448 1.00 79.69 86 ASP A N 1
ATOM 668 C CA . ASP A 1 86 ? 14.514 1.532 -6.893 1.00 79.69 86 ASP A CA 1
ATOM 669 C C . ASP A 1 86 ? 14.457 1.008 -8.333 1.00 79.69 86 ASP A C 1
ATOM 671 O O . ASP A 1 86 ? 14.363 -0.190 -8.596 1.00 79.69 86 ASP A O 1
ATOM 675 N N . LEU A 1 87 ? 14.447 1.942 -9.285 1.00 79.44 87 LEU A N 1
ATOM 676 C CA . LEU A 1 87 ? 14.384 1.619 -10.706 1.00 79.44 87 LEU A CA 1
ATOM 677 C C . LEU A 1 87 ? 15.579 0.777 -11.161 1.00 79.44 87 LEU A C 1
ATOM 679 O O . LEU A 1 87 ? 15.416 -0.039 -12.063 1.00 79.44 87 LEU A O 1
ATOM 683 N N . GLN A 1 88 ? 16.756 0.953 -10.547 1.00 77.00 88 GLN A N 1
ATOM 684 C CA . GLN A 1 88 ? 17.946 0.176 -10.903 1.00 77.00 88 GLN A CA 1
ATOM 685 C C . GLN A 1 88 ? 17.766 -1.295 -10.542 1.00 77.00 88 GLN A C 1
ATOM 687 O O . GLN A 1 88 ? 18.204 -2.168 -11.286 1.00 77.00 88 GLN A O 1
ATOM 692 N N . ARG A 1 89 ? 17.091 -1.564 -9.425 1.00 80.56 89 ARG A N 1
ATOM 693 C CA . ARG A 1 89 ? 16.752 -2.915 -8.994 1.00 80.56 89 ARG A CA 1
ATOM 694 C C . ARG A 1 89 ? 15.621 -3.527 -9.822 1.00 80.56 89 ARG A C 1
ATOM 696 O O . ARG A 1 89 ? 15.740 -4.672 -10.248 1.00 80.56 89 ARG A O 1
ATOM 703 N N . GLU A 1 90 ? 14.526 -2.797 -10.028 1.00 82.06 90 GLU A N 1
ATOM 704 C CA . GLU A 1 90 ? 13.299 -3.393 -10.575 1.00 82.06 90 GLU A CA 1
ATOM 705 C C . GLU A 1 90 ? 13.297 -3.463 -12.115 1.00 82.06 90 GLU A C 1
ATOM 707 O O . GLU A 1 90 ? 12.962 -4.506 -12.680 1.00 82.06 90 GLU A O 1
ATOM 712 N N . MET A 1 91 ? 13.731 -2.407 -12.820 1.00 80.25 91 MET A N 1
ATOM 713 C CA . MET A 1 91 ? 13.624 -2.331 -14.289 1.00 80.25 91 MET A CA 1
ATOM 714 C C . MET A 1 91 ? 14.352 -3.445 -15.063 1.00 80.25 91 MET A C 1
ATOM 716 O O . MET A 1 91 ? 13.747 -3.966 -15.999 1.00 80.25 91 MET A O 1
ATOM 720 N N . PRO A 1 92 ? 15.598 -3.854 -14.729 1.00 82.69 92 PRO A N 1
ATOM 721 C CA . PRO A 1 92 ? 16.348 -4.817 -15.549 1.00 82.69 92 PRO A CA 1
ATOM 722 C C . PRO A 1 92 ? 15.706 -6.204 -15.654 1.00 82.69 92 PRO A C 1
ATOM 724 O O . PRO A 1 92 ? 16.086 -7.001 -16.507 1.00 82.69 92 PRO A O 1
ATOM 727 N N . SER A 1 93 ? 14.772 -6.508 -14.755 1.00 83.38 93 SER A N 1
ATOM 728 C CA . SER A 1 93 ? 14.128 -7.815 -14.647 1.00 83.38 93 SER A CA 1
ATOM 729 C C . SER A 1 93 ? 12.719 -7.863 -15.241 1.00 83.38 93 SER A C 1
ATOM 731 O O . SER A 1 93 ? 12.118 -8.937 -15.285 1.00 83.38 93 SER A O 1
ATOM 733 N N . LEU A 1 94 ? 12.190 -6.722 -15.692 1.00 89.31 94 LEU A N 1
ATOM 734 C CA . LEU A 1 94 ? 10.843 -6.633 -16.242 1.00 89.31 94 LEU A CA 1
ATOM 735 C C . LEU A 1 94 ? 10.799 -6.984 -17.737 1.00 89.31 94 LEU A C 1
ATOM 737 O O . LEU A 1 94 ? 11.772 -6.760 -18.460 1.00 89.31 94 LEU A O 1
ATOM 741 N N . PRO A 1 95 ? 9.658 -7.496 -18.229 1.00 89.88 95 PRO A N 1
ATOM 742 C CA . PRO A 1 95 ? 9.433 -7.669 -19.659 1.00 89.88 95 PRO A CA 1
ATOM 743 C C . PRO A 1 95 ? 9.542 -6.344 -20.432 1.00 89.88 95 PRO A C 1
ATOM 745 O O . PRO A 1 95 ? 9.112 -5.298 -19.950 1.00 89.88 95 PRO A O 1
ATOM 748 N N . ASN A 1 96 ? 10.024 -6.398 -21.679 1.00 89.38 96 ASN A N 1
ATOM 749 C CA . ASN A 1 96 ? 10.232 -5.217 -22.538 1.00 89.38 96 ASN A CA 1
ATOM 750 C C . ASN A 1 96 ? 8.962 -4.385 -22.815 1.00 89.38 96 ASN A C 1
ATOM 752 O O . ASN A 1 96 ? 9.054 -3.260 -23.300 1.00 89.38 96 ASN A O 1
ATOM 756 N N . ASN A 1 97 ? 7.775 -4.943 -22.580 1.00 90.44 97 ASN A N 1
ATOM 757 C CA . ASN A 1 97 ? 6.488 -4.272 -22.754 1.00 90.44 97 ASN A CA 1
ATOM 758 C C . ASN A 1 97 ? 5.953 -3.626 -21.463 1.00 90.44 97 ASN A C 1
ATOM 760 O O . ASN A 1 97 ? 4.829 -3.121 -21.478 1.00 90.44 97 ASN A O 1
ATOM 764 N N . VAL A 1 98 ? 6.722 -3.636 -20.370 1.00 93.44 98 VAL A N 1
ATOM 765 C CA . VAL A 1 98 ? 6.355 -3.030 -19.086 1.00 93.44 98 VAL A CA 1
ATOM 766 C C . VAL A 1 98 ? 7.243 -1.816 -18.804 1.00 93.44 98 VAL A C 1
ATOM 768 O O . VAL A 1 98 ? 8.444 -1.948 -18.598 1.00 93.44 98 VAL A O 1
ATOM 771 N N . ASP A 1 99 ? 6.629 -0.635 -18.735 1.00 91.94 99 ASP A N 1
ATOM 772 C CA . ASP A 1 99 ? 7.290 0.614 -18.336 1.00 91.94 99 ASP A CA 1
ATOM 773 C C . ASP A 1 99 ? 6.980 0.954 -16.868 1.00 91.94 99 ASP A C 1
ATOM 775 O O . ASP A 1 99 ? 5.901 0.636 -16.366 1.00 91.94 99 ASP A O 1
ATOM 779 N N . ILE A 1 100 ? 7.872 1.679 -16.187 1.00 91.88 100 ILE A N 1
ATOM 780 C CA . ILE A 1 100 ? 7.608 2.267 -14.861 1.00 91.88 100 ILE A CA 1
ATOM 781 C C . ILE A 1 100 ? 7.561 3.792 -14.985 1.00 91.88 100 ILE A C 1
ATOM 783 O O . ILE A 1 100 ? 8.456 4.404 -15.564 1.00 91.88 100 ILE A O 1
ATOM 787 N N . CYS A 1 101 ? 6.538 4.418 -14.403 1.00 91.81 101 CYS A N 1
ATOM 788 C CA . CYS A 1 101 ? 6.368 5.867 -14.365 1.00 91.81 101 CYS A CA 1
ATOM 789 C C . CYS A 1 101 ? 6.273 6.346 -12.909 1.00 91.81 101 CYS A C 1
ATOM 791 O O . CYS A 1 101 ? 5.333 6.002 -12.197 1.00 91.81 101 CYS A O 1
ATOM 793 N N . LEU A 1 102 ? 7.248 7.137 -12.458 1.00 92.19 102 LEU A N 1
ATOM 794 C CA . LEU A 1 102 ? 7.275 7.727 -11.116 1.00 92.19 102 LEU A CA 1
ATOM 795 C C . LEU A 1 102 ? 6.698 9.136 -11.149 1.00 92.19 102 LEU A C 1
ATOM 797 O O . LEU A 1 102 ? 7.238 10.003 -11.835 1.00 92.19 102 LEU A O 1
ATOM 801 N N . ILE A 1 103 ? 5.646 9.385 -10.372 1.00 92.06 103 ILE A N 1
ATOM 802 C CA . ILE A 1 103 ? 4.965 10.682 -10.369 1.00 92.06 103 ILE A CA 1
ATOM 803 C C . ILE A 1 103 ? 4.606 11.159 -8.960 1.00 92.06 103 ILE A C 1
ATOM 805 O O . ILE A 1 103 ? 4.482 10.390 -8.004 1.00 92.06 103 ILE A O 1
ATOM 809 N N . ARG A 1 104 ? 4.438 12.478 -8.839 1.00 92.38 104 ARG A N 1
ATOM 810 C CA . ARG A 1 104 ? 4.002 13.169 -7.619 1.00 92.38 104 ARG A CA 1
ATOM 811 C C . ARG A 1 104 ? 2.792 14.046 -7.959 1.00 92.38 104 ARG A C 1
ATOM 813 O O . ARG A 1 104 ? 2.981 15.231 -8.227 1.00 92.38 104 ARG A O 1
ATOM 820 N N . PRO A 1 105 ? 1.595 13.447 -8.048 1.00 94.31 105 PRO A N 1
ATOM 821 C CA . PRO A 1 105 ? 0.381 14.153 -8.416 1.00 94.31 105 PRO A CA 1
ATOM 822 C C . PRO A 1 105 ? -0.155 14.994 -7.250 1.00 94.31 105 PRO A C 1
ATOM 824 O O . PRO A 1 105 ? 0.138 14.717 -6.085 1.00 94.31 105 PRO A O 1
ATOM 827 N N . THR A 1 106 ? -0.974 15.994 -7.565 1.00 94.94 106 THR A N 1
ATOM 828 C CA . THR A 1 106 ? -1.922 16.580 -6.602 1.00 94.94 106 THR A CA 1
ATOM 829 C C . THR A 1 106 ? -3.078 15.609 -6.319 1.00 94.94 106 THR A C 1
ATOM 831 O O . THR A 1 106 ? -3.256 14.630 -7.043 1.00 94.94 106 THR A O 1
ATOM 834 N N . ASP A 1 107 ? -3.917 15.882 -5.317 1.00 92.75 107 ASP A N 1
ATOM 835 C CA . ASP A 1 107 ? -5.091 15.035 -5.030 1.00 92.75 107 ASP A CA 1
ATOM 836 C C . ASP A 1 107 ? -6.081 14.983 -6.211 1.00 92.75 107 ASP A C 1
ATOM 838 O O . ASP A 1 107 ? -6.628 13.929 -6.536 1.00 92.75 107 ASP A O 1
ATOM 842 N N . GLU A 1 108 ? -6.267 16.102 -6.920 1.00 94.44 108 GLU A N 1
ATOM 843 C CA . GLU A 1 108 ? -7.126 16.168 -8.110 1.00 94.44 108 GLU A CA 1
ATOM 844 C C . GLU A 1 108 ? -6.562 15.344 -9.279 1.00 94.44 108 GLU A C 1
ATOM 846 O O . GLU A 1 108 ? -7.297 14.676 -10.010 1.00 94.44 108 GLU A O 1
ATOM 851 N N . GLU A 1 109 ? -5.241 15.331 -9.429 1.00 97.25 109 GLU A N 1
ATOM 852 C CA . GLU A 1 109 ? -4.550 14.493 -10.406 1.00 97.25 109 GLU A CA 1
ATOM 853 C C . GLU A 1 109 ? -4.599 13.015 -10.016 1.00 97.25 109 GLU A C 1
ATOM 855 O O . GLU A 1 109 ? -4.804 12.153 -10.871 1.00 97.25 109 GLU A O 1
ATOM 860 N N . LEU A 1 110 ? -4.473 12.715 -8.722 1.00 97.69 110 LEU A N 1
ATOM 861 C CA . LEU A 1 110 ? -4.589 11.366 -8.182 1.00 97.69 110 LEU A CA 1
ATOM 862 C C . LEU A 1 110 ? -5.989 10.785 -8.414 1.00 97.69 110 LEU A C 1
ATOM 864 O O . LEU A 1 110 ? -6.106 9.634 -8.829 1.00 97.69 110 LEU A O 1
ATOM 868 N N . LYS A 1 111 ? -7.049 11.587 -8.265 1.00 97.88 111 LYS A N 1
ATOM 869 C CA . LYS A 1 111 ? -8.422 11.218 -8.659 1.00 97.88 111 LYS A CA 1
ATOM 870 C C . LYS A 1 111 ? -8.498 10.768 -10.126 1.00 97.88 111 LYS A C 1
ATOM 872 O O . LYS A 1 111 ? -9.113 9.739 -10.434 1.00 97.88 111 LYS A O 1
ATOM 877 N N . ALA A 1 112 ? -7.873 11.515 -11.040 1.00 98.25 112 ALA A N 1
ATOM 878 C CA . ALA A 1 112 ? -7.839 11.167 -12.463 1.00 98.25 112 ALA A CA 1
ATOM 879 C C . ALA A 1 112 ? -7.014 9.895 -12.731 1.00 98.25 112 ALA A C 1
ATOM 881 O O . ALA A 1 112 ? -7.401 9.078 -13.569 1.00 98.25 112 ALA A O 1
ATOM 882 N N . LEU A 1 113 ? -5.923 9.695 -11.986 1.00 98.38 113 LEU A N 1
ATOM 883 C CA . LEU A 1 113 ? -5.096 8.488 -12.055 1.00 98.38 113 LEU A CA 1
ATOM 884 C C . LEU A 1 113 ? -5.835 7.243 -11.555 1.00 98.38 113 LEU A C 1
ATOM 886 O O . LEU A 1 113 ? -5.810 6.211 -12.218 1.00 98.38 113 LEU A O 1
ATOM 890 N N . TYR A 1 114 ? -6.553 7.327 -10.434 1.00 98.69 114 TYR A N 1
ATOM 891 C CA . TYR A 1 114 ? -7.406 6.225 -9.988 1.00 98.69 114 TYR A CA 1
ATOM 892 C C . TYR A 1 114 ? -8.449 5.883 -11.056 1.00 98.69 114 TYR A C 1
ATOM 894 O O . TYR A 1 114 ? -8.567 4.731 -11.467 1.00 98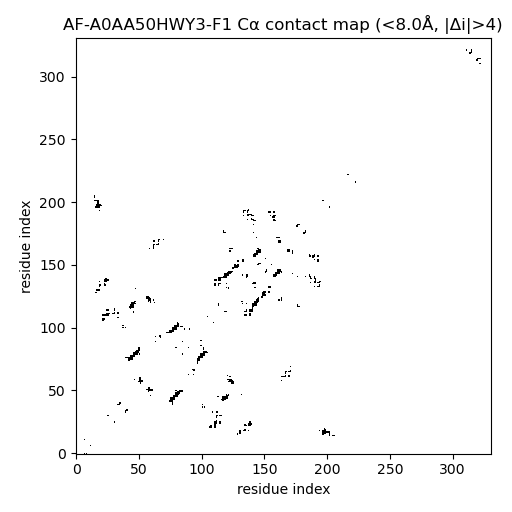.69 114 TYR A O 1
ATOM 902 N N . SER A 1 115 ? -9.166 6.892 -11.557 1.00 98.44 115 SER A N 1
ATOM 903 C CA . SER A 1 115 ? -10.253 6.700 -12.528 1.00 98.44 115 SER A CA 1
ATOM 904 C C . SER A 1 115 ? -9.784 6.113 -13.867 1.00 98.44 115 SER A C 1
ATOM 906 O O . SER A 1 115 ? -10.578 5.506 -14.583 1.00 98.44 115 SER A O 1
ATOM 908 N N . GLY A 1 116 ? -8.517 6.324 -14.236 1.00 97.75 116 GLY A N 1
ATOM 909 C CA . GLY A 1 116 ? -7.943 5.859 -15.498 1.00 97.75 116 GLY A CA 1
ATOM 910 C C . GLY A 1 116 ? -7.149 4.553 -15.427 1.00 97.75 116 GLY A C 1
ATOM 911 O O . GLY A 1 116 ? -6.756 4.056 -16.487 1.00 97.75 116 GLY A O 1
ATOM 912 N N . ALA A 1 117 ? -6.875 4.030 -14.229 1.00 98.38 117 ALA A N 1
ATOM 913 C CA . ALA A 1 117 ? -6.095 2.811 -14.033 1.00 98.38 117 ALA A CA 1
ATOM 914 C C . ALA A 1 117 ? -6.924 1.548 -14.328 1.00 98.38 117 ALA A C 1
ATOM 916 O O . ALA A 1 117 ? -8.129 1.511 -14.084 1.00 98.38 117 ALA A O 1
ATOM 917 N N . ILE A 1 118 ? -6.264 0.478 -14.790 1.00 97.81 118 ILE A N 1
ATOM 918 C CA . ILE A 1 118 ? -6.870 -0.866 -14.865 1.00 97.81 118 ILE A CA 1
ATOM 919 C C . ILE A 1 118 ? -7.266 -1.327 -13.460 1.00 97.81 118 ILE A C 1
ATOM 921 O O . ILE A 1 118 ? -8.358 -1.859 -13.261 1.00 97.81 118 ILE A O 1
ATOM 925 N N . ALA A 1 119 ? -6.350 -1.139 -12.510 1.00 98.56 119 ALA A N 1
ATOM 926 C CA . ALA A 1 119 ? -6.543 -1.412 -11.099 1.00 98.56 119 ALA A CA 1
ATOM 927 C C . ALA A 1 119 ? -5.494 -0.666 -10.262 1.00 98.56 119 ALA A C 1
ATOM 929 O O . ALA A 1 119 ? -4.365 -0.434 -10.710 1.00 98.56 119 ALA A O 1
ATOM 930 N N . LEU A 1 120 ? -5.856 -0.362 -9.019 1.00 98.62 120 LEU A N 1
ATOM 931 C CA . LEU A 1 120 ? -4.911 -0.124 -7.937 1.00 98.62 120 LEU A CA 1
ATOM 932 C C . LEU A 1 120 ? -4.375 -1.477 -7.457 1.00 98.62 120 LEU A C 1
ATOM 934 O O . LEU A 1 120 ? -5.151 -2.364 -7.099 1.00 98.62 120 LEU A O 1
ATOM 938 N N . VAL A 1 121 ? -3.054 -1.615 -7.388 1.00 97.94 121 VAL A N 1
ATOM 939 C CA . VAL A 1 121 ? -2.394 -2.742 -6.726 1.00 97.94 121 VAL A CA 1
ATOM 940 C C . VAL A 1 121 ? -1.920 -2.260 -5.355 1.00 97.94 121 VAL A C 1
ATOM 942 O O . VAL A 1 121 ? -1.072 -1.381 -5.245 1.00 97.94 121 VAL A O 1
ATOM 945 N N . TYR A 1 122 ? -2.508 -2.797 -4.289 1.00 96.81 122 TYR A N 1
ATOM 946 C CA . TYR A 1 122 ? -2.236 -2.390 -2.908 1.00 96.81 122 TYR A CA 1
ATOM 947 C C . TYR A 1 122 ? -1.950 -3.614 -2.020 1.00 96.81 122 TYR A C 1
ATOM 949 O O . TYR A 1 122 ? -2.783 -3.987 -1.189 1.00 96.81 122 TYR A O 1
ATOM 957 N N . PRO A 1 123 ? -0.796 -4.287 -2.206 1.00 95.88 123 PRO A N 1
ATOM 958 C CA . PRO A 1 123 ? -0.488 -5.585 -1.604 1.00 95.88 123 PRO A CA 1
ATOM 959 C C . PRO A 1 123 ? 0.106 -5.468 -0.186 1.00 95.88 123 PRO A C 1
ATOM 961 O O . PRO A 1 123 ? 0.916 -6.307 0.220 1.00 95.88 123 PRO A O 1
ATOM 964 N N . SER A 1 124 ? -0.280 -4.438 0.575 1.00 94.06 124 SER A N 1
ATOM 965 C CA . SER A 1 124 ? 0.260 -4.175 1.911 1.00 94.06 124 SER A CA 1
ATOM 966 C C . SER A 1 124 ? 0.078 -5.372 2.858 1.00 94.06 124 SER A C 1
ATOM 968 O O . SER A 1 124 ? -0.988 -5.978 2.955 1.00 94.06 124 SER A O 1
ATOM 970 N N . LEU A 1 125 ? 1.127 -5.696 3.612 1.00 93.19 125 LEU A N 1
ATOM 971 C CA . LEU A 1 125 ? 1.149 -6.732 4.648 1.00 93.19 125 LEU A CA 1
ATOM 972 C C . LEU A 1 125 ? 0.571 -6.248 5.987 1.00 93.19 125 LEU A C 1
ATOM 974 O O . LEU A 1 125 ? 0.209 -7.055 6.844 1.00 93.19 125 LEU A O 1
ATOM 978 N N . TYR A 1 126 ? 0.486 -4.932 6.171 1.00 90.00 126 TYR A N 1
ATOM 979 C CA . TYR A 1 126 ? -0.097 -4.313 7.351 1.00 90.00 126 TYR A CA 1
ATOM 980 C C . TYR A 1 12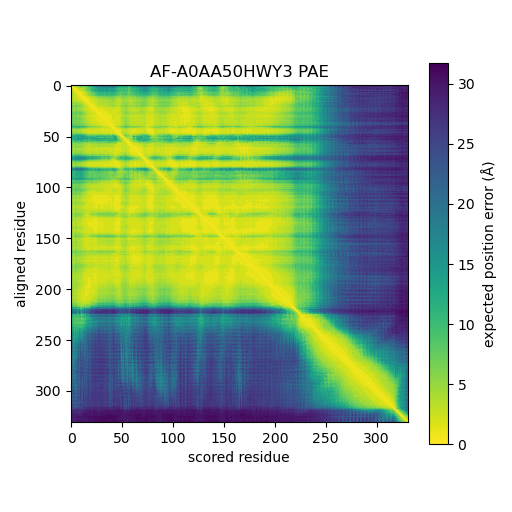6 ? -0.569 -2.896 7.043 1.00 90.00 126 TYR A C 1
ATOM 982 O O . TYR A 1 126 ? 0.164 -2.114 6.447 1.00 90.00 126 TYR A O 1
ATOM 990 N N . GLU A 1 127 ? -1.776 -2.554 7.489 1.00 88.62 127 GLU A N 1
ATOM 991 C CA . GLU A 1 127 ? -2.363 -1.228 7.295 1.00 88.62 127 GLU A CA 1
ATOM 992 C C . GLU A 1 127 ? -3.256 -0.834 8.461 1.00 88.62 127 GLU A C 1
ATOM 994 O O . GLU A 1 127 ? -4.012 -1.656 8.987 1.00 88.62 127 GLU A O 1
ATOM 999 N N . GLY A 1 128 ? -3.220 0.451 8.815 1.00 87.44 128 GLY A N 1
ATOM 1000 C CA . GLY A 1 128 ? -4.107 1.004 9.836 1.00 87.44 128 GLY A CA 1
ATOM 1001 C C . GLY A 1 128 ? -5.568 1.032 9.384 1.00 87.44 128 GLY A C 1
ATOM 1002 O O . GLY A 1 128 ? -6.451 0.672 10.156 1.00 87.44 128 GLY A O 1
ATOM 1003 N N . PHE A 1 129 ? -5.822 1.407 8.124 1.00 90.56 129 PHE A N 1
ATOM 1004 C CA . PHE A 1 129 ? -7.177 1.404 7.561 1.00 90.56 129 PHE A CA 1
ATOM 1005 C C . PHE A 1 129 ? -7.237 1.036 6.072 1.00 90.56 129 PHE A C 1
ATOM 1007 O O . PHE A 1 129 ? -8.031 0.186 5.693 1.00 90.56 129 PHE A O 1
ATOM 1014 N N . GLY A 1 130 ? -6.401 1.649 5.225 1.00 91.44 130 GLY A N 1
ATOM 1015 C CA . GLY A 1 130 ? -6.449 1.449 3.769 1.00 91.44 130 GLY A CA 1
ATOM 1016 C C . GLY A 1 130 ? -7.219 2.541 3.017 1.00 91.44 130 GLY A C 1
ATOM 1017 O O . GLY A 1 130 ? -8.059 2.235 2.174 1.00 91.44 130 GLY A O 1
ATOM 1018 N N . LEU A 1 131 ? -6.923 3.818 3.301 1.00 95.12 131 LEU A N 1
ATOM 1019 C CA . LEU A 1 131 ? -7.499 4.962 2.572 1.00 95.12 131 LEU A CA 1
ATOM 1020 C C . LEU A 1 131 ? -7.340 4.853 1.042 1.00 95.12 131 LEU A C 1
ATOM 1022 O O . LEU A 1 131 ? -8.354 5.027 0.369 1.00 95.12 131 LEU A O 1
ATOM 1026 N N . PRO A 1 132 ? -6.177 4.444 0.483 1.00 96.38 132 PRO A N 1
ATOM 1027 C CA . PRO A 1 132 ? -6.034 4.288 -0.967 1.00 96.38 132 PRO A CA 1
ATOM 1028 C C . PRO A 1 132 ? -7.044 3.319 -1.593 1.00 96.38 132 PRO A C 1
ATOM 1030 O O . PRO A 1 132 ? -7.498 3.535 -2.713 1.00 96.38 132 PRO A O 1
ATOM 1033 N N . ILE A 1 133 ? -7.459 2.276 -0.862 1.00 97.75 133 ILE A N 1
ATOM 1034 C CA . ILE A 1 133 ? -8.491 1.338 -1.328 1.00 97.75 133 ILE A CA 1
ATOM 1035 C C . ILE A 1 133 ? -9.841 2.053 -1.444 1.00 97.75 133 ILE A C 1
ATOM 1037 O O . ILE A 1 133 ? -10.534 1.893 -2.446 1.00 97.75 133 ILE A O 1
ATOM 1041 N N . LEU A 1 134 ? -10.225 2.853 -0.442 1.00 97.19 134 LEU A N 1
ATOM 1042 C CA . LEU A 1 134 ? -11.473 3.622 -0.492 1.00 97.19 134 LEU A CA 1
ATOM 1043 C C . LEU A 1 134 ? -11.455 4.699 -1.572 1.00 97.19 134 LEU A C 1
ATOM 1045 O O . LEU A 1 134 ? -12.455 4.850 -2.267 1.00 97.19 134 LEU A O 1
ATOM 1049 N N . GLU A 1 135 ? -10.348 5.425 -1.712 1.00 98.25 135 GLU A N 1
ATOM 1050 C CA . GLU A 1 135 ? -10.164 6.453 -2.742 1.00 98.25 135 GLU A CA 1
ATOM 1051 C C . GLU A 1 135 ? -10.292 5.846 -4.144 1.00 98.25 135 GLU A C 1
ATOM 1053 O O . GLU A 1 135 ? -11.097 6.313 -4.952 1.00 98.25 135 GLU A O 1
ATOM 1058 N N . ALA A 1 136 ? -9.590 4.736 -4.400 1.00 98.62 136 ALA A N 1
ATOM 1059 C CA . ALA A 1 136 ? -9.688 3.982 -5.644 1.00 98.62 136 ALA A CA 1
ATOM 1060 C C . ALA A 1 136 ? -11.131 3.537 -5.921 1.00 98.62 136 ALA A C 1
ATOM 1062 O O . ALA A 1 136 ? -11.679 3.821 -6.988 1.00 98.62 136 ALA A O 1
ATOM 1063 N N . MET A 1 137 ? -11.786 2.908 -4.942 1.00 98.62 137 MET A N 1
ATOM 1064 C CA . MET A 1 137 ? -13.177 2.472 -5.069 1.00 98.62 137 MET A CA 1
ATOM 1065 C C . MET A 1 137 ? -14.140 3.644 -5.334 1.00 98.62 137 MET A C 1
ATOM 1067 O O . MET A 1 137 ? -15.046 3.512 -6.161 1.00 98.62 137 MET A O 1
ATOM 1071 N N . ALA A 1 138 ? -13.938 4.798 -4.689 1.00 98.44 138 ALA A N 1
ATOM 1072 C CA . ALA A 1 138 ? -14.744 6.003 -4.893 1.00 98.44 138 ALA A CA 1
ATOM 1073 C C . ALA A 1 138 ? -14.576 6.577 -6.310 1.00 98.44 138 ALA A C 1
ATOM 1075 O O . ALA A 1 138 ? -15.560 6.966 -6.944 1.00 98.44 138 ALA A O 1
ATOM 1076 N N . CYS A 1 139 ? -13.358 6.538 -6.855 1.00 98.75 139 CYS A N 1
ATOM 1077 C CA . CYS A 1 139 ? -13.056 6.913 -8.237 1.00 98.75 139 CYS A CA 1
ATOM 1078 C C . CYS A 1 139 ? -13.501 5.873 -9.281 1.00 98.75 139 CYS A C 1
ATOM 1080 O O . CYS A 1 139 ? -13.482 6.153 -10.478 1.00 98.75 139 CYS A O 1
ATOM 1082 N N . GLY A 1 140 ? -13.959 4.690 -8.861 1.00 98.44 140 GLY A N 1
ATOM 1083 C CA . GLY A 1 140 ? -14.321 3.609 -9.777 1.00 98.44 140 GLY A CA 1
ATOM 1084 C C . GLY A 1 140 ? -13.115 2.873 -10.354 1.00 98.44 140 GLY A C 1
ATOM 1085 O O . GLY A 1 140 ? -13.147 2.472 -11.511 1.00 98.44 140 GLY A O 1
ATOM 1086 N N . CYS A 1 141 ? -12.073 2.710 -9.549 1.00 98.69 141 CYS A N 1
ATOM 1087 C CA . CYS A 1 141 ? -10.882 1.931 -9.846 1.00 98.69 141 CYS A CA 1
ATOM 1088 C C . CYS A 1 141 ? -10.987 0.557 -9.155 1.00 98.69 141 CYS A C 1
ATOM 1090 O O . CYS A 1 141 ? -11.176 0.517 -7.934 1.00 98.69 141 CYS A O 1
ATOM 1092 N N . PRO A 1 142 ? -10.884 -0.570 -9.884 1.00 98.75 142 PRO A N 1
ATOM 1093 C CA . PRO A 1 142 ? -10.729 -1.888 -9.271 1.00 98.75 142 PRO A CA 1
ATOM 1094 C C . PRO A 1 142 ? -9.506 -1.943 -8.348 1.00 98.75 142 PRO A C 1
ATOM 1096 O O . PRO A 1 142 ? -8.511 -1.265 -8.596 1.00 98.75 142 PRO A O 1
ATOM 1099 N N . VAL A 1 143 ? -9.550 -2.777 -7.309 1.00 98.81 143 VAL A N 1
ATOM 1100 C CA . VAL A 1 143 ? -8.439 -2.913 -6.355 1.00 98.81 143 VAL A CA 1
ATOM 1101 C C . VAL A 1 143 ? -8.022 -4.374 -6.212 1.00 98.81 143 VAL A C 1
ATOM 1103 O O . VAL A 1 143 ? -8.867 -5.248 -6.011 1.00 98.81 143 VAL A O 1
ATOM 1106 N N . ILE A 1 144 ? -6.714 -4.618 -6.279 1.00 98.75 144 ILE A N 1
ATOM 1107 C CA . ILE A 1 144 ? -6.059 -5.873 -5.896 1.00 98.75 144 ILE A CA 1
ATOM 1108 C C . ILE A 1 144 ? -5.349 -5.626 -4.564 1.00 98.75 144 ILE A C 1
ATOM 1110 O O . ILE A 1 144 ? -4.547 -4.698 -4.461 1.00 98.75 144 ILE A O 1
ATOM 1114 N N . THR A 1 145 ? -5.637 -6.415 -3.531 1.00 98.19 145 THR A N 1
ATOM 1115 C CA . THR A 1 145 ? -5.088 -6.191 -2.183 1.00 98.19 145 THR A CA 1
ATOM 1116 C C . THR A 1 145 ? -4.954 -7.476 -1.364 1.00 98.19 145 THR A C 1
ATOM 1118 O O . THR A 1 145 ? -5.345 -8.546 -1.814 1.00 98.19 145 THR A O 1
ATOM 1121 N N . CYS A 1 146 ? -4.398 -7.391 -0.156 1.00 97.31 146 CYS A N 1
ATOM 1122 C CA . CYS A 1 146 ? -4.198 -8.534 0.735 1.00 97.31 146 CYS A CA 1
ATOM 1123 C C . CYS A 1 146 ? -5.393 -8.771 1.672 1.00 97.31 146 CYS A C 1
ATOM 1125 O O . CYS A 1 146 ? -6.120 -7.844 2.034 1.00 97.31 146 CYS A O 1
ATOM 1127 N N . HIS A 1 147 ? -5.588 -10.019 2.110 1.00 95.06 147 HIS A N 1
ATOM 1128 C CA . HIS A 1 147 ? -6.622 -10.383 3.093 1.00 95.06 147 HIS A CA 1
ATOM 1129 C C . HIS A 1 147 ? -6.084 -10.321 4.536 1.00 95.06 147 HIS A C 1
ATOM 1131 O O . HIS A 1 147 ? -6.011 -11.326 5.241 1.00 95.06 147 HIS A O 1
ATOM 1137 N N . ASN A 1 148 ? -5.655 -9.143 4.991 1.00 91.75 148 ASN A N 1
ATOM 1138 C CA . ASN A 1 148 ? -5.038 -8.955 6.310 1.00 91.75 148 ASN A CA 1
ATOM 1139 C C . ASN A 1 148 ? -5.347 -7.577 6.924 1.00 91.75 148 ASN A C 1
ATOM 1141 O O . ASN A 1 148 ? -5.826 -6.659 6.261 1.00 91.75 148 ASN A O 1
ATOM 1145 N N . SER A 1 149 ? -5.041 -7.420 8.214 1.00 88.56 149 SER A N 1
ATOM 1146 C CA . SER A 1 149 ? -5.259 -6.170 8.954 1.00 88.56 149 SER A CA 1
ATOM 1147 C C . SER A 1 149 ? -6.684 -5.614 8.752 1.00 88.56 149 SER A C 1
ATOM 1149 O O . SER A 1 149 ? -7.659 -6.361 8.821 1.00 88.56 149 SER A O 1
ATOM 1151 N N . SER A 1 150 ? -6.804 -4.314 8.488 1.00 91.56 150 SER A N 1
ATOM 1152 C CA . SER A 1 150 ? -8.039 -3.585 8.195 1.00 91.56 150 SER A CA 1
ATOM 1153 C C . SER A 1 150 ? -8.527 -3.728 6.744 1.00 91.56 150 SER A C 1
ATOM 1155 O O . SER A 1 150 ? -9.637 -3.300 6.426 1.00 91.56 150 SER A O 1
ATOM 1157 N N . LEU A 1 151 ? -7.759 -4.356 5.847 1.00 95.31 151 LEU A N 1
ATOM 1158 C CA . LEU A 1 151 ? -8.087 -4.408 4.417 1.00 95.31 151 LEU A CA 1
ATOM 1159 C C . LEU A 1 151 ? -9.367 -5.215 4.117 1.00 95.31 151 LEU A C 1
ATOM 1161 O O . LEU A 1 151 ? -10.171 -4.755 3.300 1.00 95.31 151 LEU A O 1
ATOM 1165 N N . PRO A 1 152 ? -9.654 -6.348 4.797 1.00 95.88 152 PRO A N 1
ATOM 1166 C CA . PRO A 1 152 ? -10.952 -7.021 4.729 1.00 95.88 152 PRO A CA 1
ATOM 1167 C C . PRO A 1 152 ? -12.119 -6.157 5.210 1.00 95.88 152 PRO A C 1
ATOM 1169 O O . PRO A 1 152 ? -13.223 -6.235 4.665 1.00 95.88 152 PRO A O 1
ATOM 1172 N N . GLU A 1 153 ? -11.883 -5.298 6.209 1.00 94.38 153 GLU A N 1
ATOM 1173 C CA . GLU A 1 153 ? -12.904 -4.375 6.698 1.00 94.38 153 GLU A CA 1
ATOM 1174 C C . GLU A 1 153 ? -13.227 -3.304 5.667 1.00 94.38 153 GLU A C 1
ATOM 1176 O O . GLU A 1 153 ? -14.379 -2.899 5.587 1.00 94.38 153 GLU A O 1
ATOM 1181 N N . VAL A 1 154 ? -12.268 -2.861 4.856 1.00 95.62 154 VAL A N 1
ATOM 1182 C CA . VAL A 1 154 ? -12.505 -1.863 3.807 1.00 95.62 154 VAL A CA 1
ATOM 1183 C C . VAL A 1 154 ? -13.022 -2.504 2.521 1.00 95.62 154 VAL A C 1
ATOM 1185 O O . VAL A 1 154 ? -14.107 -2.140 2.062 1.00 95.62 154 VAL A O 1
ATOM 1188 N N . GLY A 1 155 ? -12.295 -3.475 1.969 1.00 95.81 155 GLY A N 1
ATOM 1189 C CA . GLY A 1 155 ? -12.527 -4.025 0.632 1.00 95.81 155 GLY A CA 1
ATOM 1190 C C . GLY A 1 155 ? -13.753 -4.933 0.506 1.00 95.81 155 GLY A C 1
ATOM 1191 O O . GLY A 1 155 ? -14.488 -4.820 -0.471 1.00 95.81 155 GLY A O 1
ATOM 1192 N N . LYS A 1 156 ? -14.032 -5.786 1.504 1.00 96.75 156 LYS A N 1
ATOM 1193 C CA . LYS A 1 156 ? -15.081 -6.824 1.439 1.00 96.75 156 LYS A CA 1
ATOM 1194 C C . LYS A 1 156 ? -15.113 -7.536 0.071 1.00 96.75 156 LYS A C 1
ATOM 1196 O O . LYS A 1 156 ? -14.092 -7.972 -0.430 1.00 96.75 156 LYS A O 1
ATOM 1201 N N . ASP A 1 157 ? -16.281 -7.662 -0.543 1.00 97.69 157 ASP A N 1
ATOM 1202 C CA . ASP A 1 157 ? -16.513 -8.318 -1.828 1.00 97.69 157 ASP A CA 1
ATOM 1203 C C . ASP A 1 157 ? -16.262 -7.407 -3.046 1.00 97.69 157 ASP A C 1
ATOM 1205 O O . ASP A 1 157 ? -16.564 -7.799 -4.175 1.00 97.69 157 ASP A O 1
ATOM 1209 N N . ALA A 1 158 ? -15.733 -6.196 -2.831 1.00 98.31 158 ALA A N 1
ATOM 1210 C CA . ALA A 1 158 ? -15.491 -5.191 -3.866 1.00 98.31 158 ALA A CA 1
ATOM 1211 C C . ALA A 1 158 ? -14.051 -5.180 -4.411 1.00 98.31 158 ALA A C 1
ATOM 1213 O O . ALA A 1 158 ? -13.716 -4.335 -5.241 1.00 98.31 158 ALA A O 1
ATOM 1214 N N . VAL A 1 159 ? -13.197 -6.091 -3.943 1.00 98.62 159 VAL A N 1
ATOM 1215 C CA . VAL A 1 159 ? -11.770 -6.153 -4.286 1.00 98.62 159 VAL A CA 1
ATOM 1216 C C . VAL A 1 159 ? -11.359 -7.583 -4.626 1.00 98.62 159 VAL A C 1
ATOM 1218 O O . VAL A 1 159 ? -12.042 -8.540 -4.259 1.00 98.62 159 VAL A O 1
ATOM 1221 N N . ILE A 1 160 ? -10.225 -7.737 -5.307 1.00 98.69 160 ILE A N 1
ATOM 1222 C CA . ILE A 1 160 ? -9.571 -9.037 -5.468 1.00 98.69 160 ILE A CA 1
ATOM 1223 C C . ILE A 1 160 ? -8.554 -9.191 -4.343 1.00 98.69 160 ILE A C 1
ATOM 1225 O O . ILE A 1 160 ? -7.666 -8.352 -4.191 1.00 98.69 160 ILE A O 1
ATOM 1229 N N . TYR A 1 161 ? -8.688 -10.267 -3.570 1.00 98.50 161 TYR A N 1
ATOM 1230 C CA . TYR A 1 161 ? -7.714 -10.623 -2.549 1.00 98.50 161 TYR A CA 1
ATOM 1231 C C . TYR A 1 161 ? -6.624 -11.532 -3.102 1.00 98.50 161 TYR A C 1
ATOM 1233 O O . TYR A 1 161 ? -6.915 -12.430 -3.890 1.00 98.50 161 TYR A O 1
ATOM 1241 N N . ILE A 1 162 ? -5.404 -11.305 -2.628 1.00 98.19 162 ILE A N 1
ATOM 1242 C CA . ILE A 1 162 ? -4.246 -12.178 -2.811 1.00 98.19 162 ILE A CA 1
ATOM 1243 C C . ILE A 1 162 ? -3.571 -12.437 -1.459 1.00 98.19 162 ILE A C 1
ATOM 1245 O O . ILE A 1 162 ? -3.689 -11.633 -0.526 1.00 98.19 162 ILE A O 1
ATOM 1249 N N . ASP A 1 163 ? -2.816 -13.522 -1.354 1.00 95.88 163 ASP A N 1
ATOM 1250 C CA . ASP A 1 163 ? -1.755 -13.644 -0.359 1.00 95.88 163 ASP A CA 1
ATOM 1251 C C . ASP A 1 163 ? -0.561 -12.764 -0.775 1.00 95.88 163 ASP A C 1
ATOM 1253 O O . ASP A 1 163 ? -0.007 -12.895 -1.869 1.00 95.88 163 ASP A O 1
ATOM 1257 N N . GLY A 1 164 ? -0.139 -11.865 0.120 1.00 92.50 164 GLY A N 1
ATOM 1258 C CA . GLY A 1 164 ? 0.983 -10.948 -0.089 1.00 92.50 164 GLY A CA 1
ATOM 1259 C C . GLY A 1 164 ? 2.350 -11.623 -0.249 1.00 92.50 164 GLY A C 1
ATOM 1260 O O . GLY A 1 164 ? 3.333 -10.927 -0.479 1.00 92.50 164 GLY A O 1
ATOM 1261 N N . GLN A 1 165 ? 2.440 -12.949 -0.143 1.00 92.38 165 GLN A N 1
ATOM 1262 C CA . GLN A 1 165 ? 3.640 -13.730 -0.459 1.00 92.38 165 GLN A CA 1
ATOM 1263 C C . GLN A 1 165 ? 3.466 -14.630 -1.695 1.00 92.38 165 GLN A C 1
ATOM 1265 O O . GLN A 1 165 ? 4.429 -15.260 -2.137 1.00 92.38 165 GLN A O 1
ATOM 1270 N N . ASN A 1 166 ? 2.267 -14.690 -2.286 1.00 95.31 166 ASN A N 1
ATOM 1271 C CA . ASN A 1 166 ? 1.964 -15.583 -3.398 1.00 95.31 166 ASN A CA 1
ATOM 1272 C C . ASN A 1 166 ? 1.950 -14.846 -4.745 1.00 95.31 166 ASN A C 1
ATOM 1274 O O . ASN A 1 166 ? 0.954 -14.260 -5.172 1.00 95.31 166 ASN A O 1
ATOM 1278 N N . LYS A 1 167 ? 3.066 -14.936 -5.473 1.00 94.69 167 LYS A N 1
ATOM 1279 C CA . LYS A 1 167 ? 3.192 -14.345 -6.813 1.00 94.69 167 LYS A CA 1
ATOM 1280 C C . LYS A 1 167 ? 2.225 -14.933 -7.849 1.00 94.69 167 LYS A C 1
ATOM 1282 O O . LYS A 1 167 ? 1.883 -14.236 -8.797 1.00 94.69 167 LYS A O 1
ATOM 1287 N N . ILE A 1 168 ? 1.790 -16.186 -7.685 1.00 96.25 168 ILE A N 1
ATOM 1288 C CA . ILE A 1 168 ? 0.853 -16.829 -8.620 1.00 96.25 168 ILE A CA 1
ATOM 1289 C C . ILE A 1 168 ? -0.519 -16.169 -8.490 1.00 96.25 168 ILE A C 1
ATOM 1291 O O . ILE A 1 168 ? -1.094 -15.762 -9.492 1.00 96.25 168 ILE A O 1
ATOM 1295 N N . GLU A 1 169 ? -0.988 -15.948 -7.261 1.00 97.81 169 GLU A N 1
ATOM 1296 C CA . GLU A 1 169 ? -2.241 -15.223 -7.017 1.00 97.81 169 GLU A CA 1
ATOM 1297 C C . GLU A 1 169 ? -2.190 -13.779 -7.525 1.00 97.81 169 GLU A C 1
ATOM 1299 O O . GLU A 1 169 ? -3.186 -13.283 -8.049 1.00 97.81 169 GLU A O 1
ATOM 1304 N N . MET A 1 170 ? -1.032 -13.111 -7.435 1.00 97.69 170 MET A N 1
ATOM 1305 C CA . MET A 1 170 ? -0.849 -11.801 -8.066 1.00 97.69 170 MET A CA 1
ATOM 1306 C C . MET A 1 170 ? -1.037 -11.886 -9.588 1.00 97.69 170 MET A C 1
ATOM 1308 O O . MET A 1 170 ? -1.799 -11.097 -10.136 1.00 97.69 170 MET A O 1
ATOM 1312 N N . ILE A 1 171 ? -0.407 -12.848 -10.273 1.00 96.25 171 ILE A N 1
ATOM 1313 C CA . ILE A 1 171 ? -0.571 -13.039 -11.727 1.00 96.25 171 ILE A CA 1
ATOM 1314 C C . ILE A 1 171 ? -2.040 -13.307 -12.081 1.00 96.25 171 ILE A C 1
ATOM 1316 O O . ILE A 1 171 ? -2.595 -12.627 -12.942 1.00 96.25 171 ILE A O 1
ATOM 1320 N N . GLU A 1 172 ? -2.703 -14.220 -11.371 1.00 96.94 172 GLU A N 1
ATOM 1321 C CA . GLU A 1 172 ? -4.125 -14.513 -11.581 1.00 96.94 172 GLU A CA 1
ATOM 1322 C C . GLU A 1 172 ? -5.011 -13.280 -11.347 1.00 96.94 172 GLU A C 1
ATOM 1324 O O . GLU A 1 172 ? -6.000 -13.068 -12.052 1.00 96.94 172 GLU A O 1
ATOM 1329 N N . ALA A 1 173 ? -4.685 -12.449 -10.354 1.00 97.75 173 ALA A N 1
ATOM 1330 C CA . ALA A 1 173 ? -5.391 -11.200 -10.100 1.00 97.75 173 ALA A CA 1
ATOM 1331 C C . ALA A 1 173 ? -5.193 -10.200 -11.248 1.00 97.75 173 ALA A C 1
ATOM 1333 O O . ALA A 1 173 ? -6.170 -9.592 -11.689 1.00 97.75 173 ALA A O 1
ATOM 1334 N N . LEU A 1 174 ? -3.965 -10.072 -11.765 1.00 96.12 174 LEU A N 1
ATOM 1335 C CA . LEU A 1 174 ? -3.646 -9.243 -12.930 1.00 96.12 174 LEU A CA 1
ATOM 1336 C C . LEU A 1 174 ? -4.412 -9.693 -14.179 1.00 96.12 174 LEU A C 1
ATOM 1338 O O . LEU A 1 174 ? -4.930 -8.848 -14.907 1.00 96.12 174 LEU A O 1
ATOM 1342 N N . GLU A 1 175 ? -4.535 -11.001 -14.403 1.00 95.19 175 GLU A N 1
ATOM 1343 C CA . GLU A 1 175 ? -5.323 -11.582 -15.495 1.00 95.19 175 GLU A CA 1
ATOM 1344 C C . GLU A 1 175 ? -6.826 -11.329 -15.312 1.00 95.19 175 GLU A C 1
ATOM 1346 O O . GLU A 1 175 ? -7.504 -10.890 -16.244 1.00 95.19 175 GLU A O 1
ATOM 1351 N N . LYS A 1 176 ? -7.358 -11.519 -14.096 1.00 96.62 176 LYS A N 1
ATOM 1352 C CA . LYS A 1 176 ? -8.769 -11.243 -13.775 1.00 96.62 176 LYS A CA 1
ATOM 1353 C C . LYS A 1 176 ? -9.140 -9.792 -14.060 1.00 96.62 176 LYS A C 1
ATOM 1355 O O . LYS A 1 176 ? -10.183 -9.544 -14.666 1.00 96.62 176 LYS A O 1
ATOM 1360 N N . VAL A 1 177 ? -8.294 -8.830 -13.677 1.00 95.81 177 VAL A N 1
ATOM 1361 C CA . VAL A 1 177 ? -8.569 -7.411 -13.951 1.00 95.81 177 VAL A CA 1
ATOM 1362 C C . VAL A 1 177 ? -8.418 -7.038 -15.423 1.00 95.81 177 VAL A C 1
ATOM 1364 O O . VAL A 1 177 ? -8.852 -5.950 -15.781 1.00 95.81 177 VAL A O 1
ATOM 1367 N N . GLN A 1 178 ? -7.890 -7.899 -16.305 1.00 92.62 178 GLN A N 1
ATOM 1368 C CA . GLN A 1 178 ? -7.969 -7.666 -17.756 1.00 92.62 178 GLN A CA 1
ATOM 1369 C C . GLN A 1 178 ? -9.387 -7.878 -18.304 1.00 92.62 178 GLN A C 1
ATOM 1371 O O . GLN A 1 178 ? -9.767 -7.249 -19.295 1.00 92.62 178 GLN A O 1
ATOM 1376 N N . ASN A 1 179 ? -10.206 -8.701 -17.643 1.00 95.25 179 ASN A N 1
ATOM 1377 C CA . ASN A 1 179 ? -11.576 -8.963 -18.063 1.00 95.25 179 ASN A CA 1
ATOM 1378 C C . ASN A 1 179 ? -12.494 -7.772 -17.733 1.00 95.25 179 ASN A C 1
ATOM 1380 O O . ASN A 1 179 ? -12.737 -7.441 -16.570 1.00 95.25 179 ASN A O 1
ATOM 1384 N N . GLN A 1 180 ? -13.064 -7.151 -18.769 1.00 96.00 180 GLN A N 1
ATOM 1385 C CA . GLN A 1 180 ? -13.936 -5.984 -18.622 1.00 96.00 180 GLN A CA 1
ATOM 1386 C C . GLN A 1 180 ? -15.184 -6.257 -17.766 1.00 96.00 180 GLN A C 1
ATOM 1388 O O . GLN A 1 180 ? -15.614 -5.366 -17.034 1.00 96.00 180 GLN A O 1
ATOM 1393 N N . ALA A 1 181 ? -15.765 -7.460 -17.829 1.00 98.06 181 ALA A N 1
ATOM 1394 C CA . ALA A 1 181 ? -16.939 -7.807 -17.028 1.00 98.06 181 ALA A CA 1
ATOM 1395 C C . ALA A 1 181 ? -16.592 -7.855 -15.533 1.00 98.06 181 ALA A C 1
ATOM 1397 O O . ALA A 1 181 ? -17.305 -7.262 -14.724 1.00 98.06 181 ALA A O 1
ATOM 1398 N N . ILE A 1 182 ? -15.449 -8.464 -15.190 1.00 98.00 182 ILE A N 1
ATOM 1399 C CA . ILE A 1 182 ? -14.932 -8.503 -13.814 1.00 98.00 182 ILE A CA 1
ATOM 1400 C C . ILE A 1 182 ? -14.634 -7.084 -13.321 1.00 98.00 182 ILE A C 1
ATOM 1402 O O . ILE A 1 182 ? -15.060 -6.712 -12.228 1.00 98.00 182 ILE A O 1
ATOM 1406 N N . ARG A 1 183 ? -13.970 -6.247 -14.136 1.00 97.56 183 ARG A N 1
ATOM 1407 C CA . ARG A 1 183 ? -13.733 -4.839 -13.776 1.00 97.56 183 ARG A CA 1
ATOM 1408 C C . ARG A 1 183 ? -15.036 -4.102 -13.493 1.00 97.56 183 ARG A C 1
ATOM 1410 O O . ARG A 1 183 ? -15.144 -3.452 -12.463 1.00 97.56 183 ARG A O 1
ATOM 1417 N N . ASN A 1 184 ? -16.033 -4.216 -14.369 1.00 98.38 184 ASN A N 1
ATOM 1418 C CA . ASN A 1 184 ? -17.314 -3.530 -14.193 1.00 98.38 184 ASN A CA 1
ATOM 1419 C C . ASN A 1 184 ? -18.027 -3.957 -12.903 1.00 98.38 184 ASN A C 1
ATOM 1421 O O . ASN A 1 184 ? -18.591 -3.111 -12.207 1.00 98.38 184 ASN A O 1
ATOM 1425 N N . GLU A 1 185 ? -17.975 -5.246 -12.562 1.00 98.62 185 GLU A N 1
ATOM 1426 C CA . GLU A 1 185 ? -18.513 -5.754 -11.301 1.00 98.62 185 GLU A CA 1
ATOM 1427 C C . GLU A 1 185 ? -17.799 -5.128 -10.093 1.00 98.62 185 GLU A C 1
ATOM 1429 O O . GLU A 1 185 ? -18.458 -4.568 -9.212 1.00 98.62 185 GLU A O 1
ATOM 1434 N N . LEU A 1 186 ? -16.462 -5.161 -10.077 1.00 98.75 186 LEU A N 1
ATOM 1435 C CA . LEU A 1 186 ? -15.648 -4.583 -9.003 1.00 98.75 186 LEU A CA 1
ATOM 1436 C C . LEU A 1 186 ? -15.868 -3.073 -8.870 1.00 98.75 186 LEU A C 1
ATOM 1438 O O . LEU A 1 186 ? -15.986 -2.567 -7.759 1.00 98.75 186 LEU A O 1
ATOM 1442 N N . ILE A 1 187 ? -15.999 -2.352 -9.985 1.00 98.75 187 ILE A N 1
ATOM 1443 C CA . ILE A 1 187 ? -16.275 -0.909 -10.000 1.00 98.75 187 ILE A CA 1
ATOM 1444 C C . ILE A 1 187 ? -17.627 -0.608 -9.354 1.00 98.75 187 ILE A C 1
ATOM 1446 O O . ILE A 1 187 ? -17.723 0.293 -8.519 1.00 98.75 187 ILE A O 1
ATOM 1450 N N . THR A 1 188 ? -18.675 -1.350 -9.719 1.00 98.62 188 THR A N 1
ATOM 1451 C CA . THR A 1 188 ? -20.007 -1.165 -9.132 1.00 98.62 188 THR A CA 1
ATOM 1452 C C . THR A 1 188 ? -19.984 -1.452 -7.633 1.00 98.62 188 THR A C 1
ATOM 1454 O O . THR A 1 188 ? -20.424 -0.613 -6.842 1.00 98.62 188 THR A O 1
ATOM 1457 N N . LYS A 1 189 ? -19.412 -2.590 -7.218 1.00 98.69 189 LYS A N 1
ATOM 1458 C CA . LYS A 1 189 ? -19.299 -2.942 -5.795 1.00 98.69 189 LYS A CA 1
ATOM 1459 C C . LYS A 1 189 ? -18.445 -1.937 -5.022 1.00 98.69 189 LYS A C 1
ATOM 1461 O O . LYS A 1 189 ? -18.824 -1.542 -3.922 1.00 98.69 189 LYS A O 1
ATOM 1466 N N . GLY A 1 190 ? -17.339 -1.480 -5.606 1.00 98.56 190 GLY A N 1
ATOM 1467 C CA . GLY A 1 190 ? -16.422 -0.509 -5.014 1.00 98.56 190 GLY A CA 1
ATOM 1468 C C . GLY A 1 190 ? -17.098 0.828 -4.744 1.00 98.56 190 GLY A C 1
ATOM 1469 O O . GLY A 1 190 ? -17.067 1.320 -3.616 1.00 98.56 190 GLY A O 1
ATOM 1470 N N . LYS A 1 191 ? -17.814 1.378 -5.729 1.00 98.25 191 LYS A N 1
ATOM 1471 C CA . LYS A 1 191 ? -18.564 2.630 -5.553 1.00 98.25 191 LYS A CA 1
ATOM 1472 C C . LYS A 1 191 ? -19.619 2.516 -4.451 1.00 98.25 191 LYS A C 1
ATOM 1474 O O . LYS A 1 191 ? -19.716 3.401 -3.601 1.00 98.25 191 LYS A O 1
ATOM 1479 N N . GLU A 1 192 ? -20.377 1.417 -4.413 1.00 98.25 192 GLU A N 1
ATOM 1480 C CA . GLU A 1 192 ? -21.350 1.167 -3.338 1.00 98.25 192 GLU A CA 1
ATOM 1481 C C . GLU A 1 192 ? -20.685 0.950 -1.973 1.00 98.25 192 GLU A C 1
ATOM 1483 O O . GLU A 1 192 ? -21.235 1.325 -0.932 1.00 98.25 192 GLU A O 1
ATOM 1488 N N . ARG A 1 193 ? -19.478 0.376 -1.951 1.00 97.56 193 ARG A N 1
ATOM 1489 C CA . ARG A 1 193 ? -18.690 0.211 -0.732 1.00 97.56 193 ARG A CA 1
ATOM 1490 C C . ARG A 1 193 ? -18.214 1.556 -0.194 1.00 97.56 193 ARG A C 1
ATOM 1492 O O . ARG A 1 193 ? -18.430 1.819 0.988 1.00 97.56 193 ARG A O 1
ATOM 1499 N N . ALA A 1 194 ? -17.630 2.399 -1.045 1.00 97.56 194 ALA A N 1
ATOM 1500 C CA . ALA A 1 194 ? -17.067 3.699 -0.683 1.00 97.56 194 ALA A CA 1
ATOM 1501 C C . ALA A 1 194 ? -18.118 4.661 -0.101 1.00 97.56 194 ALA A C 1
ATOM 1503 O O . ALA A 1 194 ? -17.853 5.332 0.896 1.00 97.56 194 ALA A O 1
ATOM 1504 N N . LYS A 1 195 ? -19.357 4.645 -0.622 1.00 96.38 195 LYS A N 1
ATOM 1505 C CA . LYS A 1 195 ? -20.488 5.439 -0.091 1.00 96.38 195 LYS A CA 1
ATOM 1506 C C . LYS A 1 195 ? -20.778 5.205 1.397 1.00 96.38 195 LYS A C 1
ATOM 1508 O O . LYS A 1 195 ? -21.394 6.053 2.037 1.00 96.38 195 LYS A O 1
ATOM 1513 N N . LYS A 1 196 ? -20.351 4.070 1.961 1.00 96.38 196 LYS A N 1
ATOM 1514 C CA . LYS A 1 196 ? -20.549 3.720 3.380 1.00 96.38 196 LYS A CA 1
ATOM 1515 C C . LYS A 1 196 ? -19.530 4.379 4.317 1.00 96.38 196 LYS A C 1
ATOM 1517 O O . LYS A 1 196 ? -19.659 4.222 5.529 1.00 96.38 196 LYS A O 1
ATOM 1522 N N . PHE A 1 197 ? -18.548 5.103 3.778 1.00 96.50 197 PHE A N 1
ATOM 1523 C CA . PHE A 1 197 ? -17.466 5.734 4.534 1.00 96.50 197 PHE A CA 1
ATOM 1524 C C . PHE A 1 197 ? -17.388 7.254 4.308 1.00 96.50 197 PHE A C 1
ATOM 1526 O O . PHE A 1 197 ? -16.337 7.762 3.927 1.00 96.50 197 PHE A O 1
ATOM 1533 N N . PRO A 1 198 ? -18.461 8.035 4.520 1.00 96.00 198 PRO A N 1
ATOM 1534 C CA . PRO A 1 198 ? -18.331 9.484 4.488 1.00 96.00 198 PRO A CA 1
ATOM 1535 C C . PRO A 1 198 ? -17.660 9.980 5.777 1.00 96.00 198 PRO A C 1
ATOM 1537 O O . PRO A 1 198 ? -17.991 9.533 6.879 1.00 96.00 198 PRO A O 1
ATOM 1540 N N . TRP A 1 199 ? -16.782 10.980 5.666 1.00 96.12 199 TRP A N 1
ATOM 1541 C CA . TRP A 1 199 ? -16.148 11.615 6.832 1.00 96.12 199 TRP A CA 1
ATOM 1542 C C . TRP A 1 199 ? -17.145 12.158 7.864 1.00 96.12 199 TRP A C 1
ATOM 1544 O O . TRP A 1 199 ? -16.848 12.175 9.056 1.00 96.12 199 TRP A O 1
ATOM 1554 N N . SER A 1 200 ? -18.354 12.546 7.445 1.00 96.06 200 SER A N 1
ATOM 1555 C CA . SER A 1 200 ? -19.416 12.977 8.363 1.00 96.06 200 SER A CA 1
ATOM 1556 C C . SER A 1 200 ? -19.869 11.865 9.315 1.00 96.06 200 SER A C 1
ATOM 1558 O O . SER A 1 200 ? -20.177 12.149 10.471 1.00 96.06 200 SER A O 1
ATOM 1560 N N . THR A 1 201 ? -19.870 10.600 8.877 1.00 95.19 201 THR A N 1
ATOM 1561 C CA . THR A 1 201 ? -20.168 9.459 9.755 1.00 95.19 201 THR A CA 1
ATOM 1562 C C . THR A 1 201 ? -19.062 9.263 10.785 1.00 95.19 201 THR A C 1
ATOM 1564 O O . THR A 1 201 ? -19.367 9.067 11.961 1.00 95.19 201 THR A O 1
ATOM 1567 N N . THR A 1 202 ? -17.794 9.354 10.377 1.00 95.56 202 THR A N 1
ATOM 1568 C CA . THR A 1 202 ? -16.640 9.308 11.289 1.00 95.56 202 THR A CA 1
ATOM 1569 C C . THR A 1 202 ? -16.726 10.426 12.327 1.00 95.56 202 THR A C 1
ATOM 1571 O O . THR A 1 202 ? -16.693 10.153 13.525 1.00 95.56 202 THR A O 1
ATOM 1574 N N . ALA A 1 203 ? -16.929 11.669 11.883 1.00 96.12 203 ALA A N 1
ATOM 1575 C CA . ALA A 1 203 ? -17.027 12.836 12.755 1.00 96.12 203 ALA A CA 1
ATOM 1576 C C . ALA A 1 203 ? -18.192 12.727 13.751 1.00 96.12 203 ALA A C 1
ATOM 1578 O O . ALA A 1 203 ? -18.006 12.970 14.942 1.00 96.12 203 ALA A O 1
ATOM 1579 N N . GLY A 1 204 ? -19.374 12.301 13.292 1.00 97.50 204 GLY A N 1
ATOM 1580 C CA . GLY A 1 204 ? -20.538 12.098 14.158 1.00 97.50 204 GLY A CA 1
ATOM 1581 C C . GLY A 1 204 ? -20.306 11.017 15.216 1.00 97.50 204 GLY A C 1
ATOM 1582 O O . GLY A 1 204 ? -20.599 11.233 16.389 1.00 97.50 204 GLY A O 1
ATOM 1583 N N . LYS A 1 205 ? -19.709 9.879 14.833 1.00 96.56 205 LYS A N 1
ATOM 1584 C CA . LYS A 1 205 ? -19.358 8.807 15.780 1.00 96.56 205 LYS A CA 1
ATOM 1585 C C . LYS A 1 205 ? -18.331 9.265 16.817 1.00 96.56 205 LYS A C 1
ATOM 1587 O O . LYS A 1 205 ? -18.509 8.967 17.993 1.00 96.56 205 LYS A O 1
ATOM 1592 N N . ILE A 1 206 ? -17.293 9.999 16.401 1.00 96.50 206 ILE A N 1
ATOM 1593 C CA . ILE A 1 206 ? -16.288 10.555 17.324 1.00 96.50 206 ILE A CA 1
ATOM 1594 C C . ILE A 1 206 ? -16.953 11.532 18.293 1.00 96.50 206 ILE A C 1
ATOM 1596 O O . ILE A 1 206 ? -16.729 11.446 19.496 1.00 96.50 206 ILE A O 1
ATOM 1600 N N . SER A 1 207 ? -17.796 12.435 17.786 1.00 97.31 207 SER A N 1
ATOM 1601 C CA . SER A 1 207 ? -18.500 13.414 18.615 1.00 97.31 207 SER A CA 1
ATOM 1602 C C . SER A 1 207 ? -19.378 12.741 19.672 1.00 97.31 207 SER A C 1
ATOM 1604 O O . SER A 1 207 ? -19.275 13.092 20.848 1.00 97.31 207 SER A O 1
ATOM 1606 N N . ASN A 1 208 ? -20.171 11.738 19.283 1.00 96.75 208 ASN A N 1
ATOM 1607 C CA . ASN A 1 208 ? -21.011 10.980 20.211 1.00 96.75 208 ASN A CA 1
ATOM 1608 C C . ASN A 1 208 ? -20.172 10.250 21.266 1.00 96.75 208 ASN A C 1
ATOM 1610 O O . ASN A 1 208 ? -20.449 10.384 22.455 1.00 96.75 208 ASN A O 1
ATOM 1614 N N . LEU A 1 209 ? -19.101 9.563 20.852 1.00 95.25 209 LEU A N 1
ATOM 1615 C CA . LEU A 1 209 ? -18.206 8.866 21.775 1.00 95.25 209 LEU A CA 1
ATOM 1616 C C . LEU A 1 209 ? -17.569 9.831 22.786 1.00 95.25 209 LEU A C 1
ATOM 1618 O O . LEU A 1 209 ? -17.520 9.537 23.977 1.00 95.25 209 LEU A O 1
ATOM 1622 N N . CYS A 1 210 ? -17.122 11.009 22.344 1.00 93.31 210 CYS A N 1
ATOM 1623 C CA . CYS A 1 210 ? -16.595 12.034 23.245 1.00 93.31 210 CYS A CA 1
ATOM 1624 C C . CYS A 1 210 ? -17.641 12.476 24.280 1.00 93.31 210 CYS A C 1
ATOM 1626 O O . CYS A 1 210 ? -17.315 12.600 25.460 1.00 93.31 210 CYS A O 1
ATOM 1628 N N . LEU A 1 211 ? -18.895 12.695 23.868 1.00 94.31 211 LEU A N 1
ATOM 1629 C CA . LEU A 1 211 ? -19.979 13.080 24.779 1.00 94.31 211 LEU A CA 1
ATOM 1630 C C . LEU A 1 211 ? -20.305 11.972 25.791 1.00 94.31 211 LEU A C 1
ATOM 1632 O O . LEU A 1 211 ? -20.486 12.261 26.978 1.00 94.31 211 LEU A O 1
ATOM 1636 N N . GLU A 1 212 ? -20.336 10.716 25.344 1.00 90.75 212 GLU A N 1
ATOM 1637 C CA . GLU A 1 212 ? -20.533 9.542 26.200 1.00 90.75 212 GLU A CA 1
ATOM 1638 C C . GLU A 1 212 ? -19.419 9.431 27.245 1.00 90.75 212 GLU A C 1
ATOM 1640 O O . GLU A 1 212 ? -19.702 9.359 28.442 1.00 90.75 212 GLU A O 1
ATOM 1645 N N . VAL A 1 213 ? -18.153 9.521 26.819 1.00 88.75 213 VAL A N 1
ATOM 1646 C CA . VAL A 1 213 ? -16.982 9.457 27.709 1.00 88.75 213 VAL A CA 1
ATOM 1647 C C . VAL A 1 213 ? -16.974 10.613 28.711 1.00 88.75 213 VAL A C 1
ATOM 1649 O O . VAL A 1 213 ? -16.708 10.393 29.893 1.00 88.75 213 VAL A O 1
ATOM 1652 N N . ILE A 1 214 ? -17.294 11.840 28.286 1.00 87.31 214 ILE A N 1
ATOM 1653 C CA . ILE A 1 214 ? -17.388 13.000 29.189 1.00 87.31 214 ILE A CA 1
ATOM 1654 C C . ILE A 1 214 ? -18.474 12.774 30.248 1.00 87.31 214 ILE A C 1
ATOM 1656 O O . ILE A 1 214 ? -18.262 13.082 31.423 1.00 87.31 214 ILE A O 1
ATOM 1660 N N . THR A 1 215 ? -19.628 12.239 29.847 1.00 88.25 215 THR A N 1
ATOM 1661 C CA . THR A 1 215 ? -20.758 11.980 30.750 1.00 88.25 215 THR A CA 1
ATOM 1662 C C . THR A 1 215 ? -20.428 10.875 31.750 1.00 88.25 215 THR A C 1
ATOM 1664 O O . THR A 1 215 ? -20.595 11.068 32.953 1.00 88.25 215 THR A O 1
ATOM 1667 N N . ASP A 1 216 ? -19.884 9.755 31.277 1.00 83.25 216 ASP A N 1
ATOM 1668 C CA . ASP A 1 216 ? -19.431 8.644 32.118 1.00 83.25 216 ASP A CA 1
ATOM 1669 C C . ASP A 1 216 ? -18.342 9.092 33.111 1.00 83.25 216 ASP A C 1
ATOM 1671 O O . ASP A 1 216 ? -18.409 8.787 34.301 1.00 83.25 216 ASP A O 1
ATOM 1675 N N . THR A 1 217 ? -17.386 9.914 32.665 1.00 79.25 217 THR A N 1
ATOM 1676 C CA . THR A 1 217 ? -16.315 10.445 33.527 1.00 79.25 217 THR A CA 1
ATOM 1677 C C . THR A 1 217 ? -16.850 11.375 34.618 1.00 79.25 217 THR A C 1
ATOM 1679 O O . THR A 1 217 ? -16.360 11.333 35.744 1.00 79.25 217 THR A O 1
ATOM 1682 N N . LYS A 1 218 ? -17.861 12.207 34.326 1.00 78.94 218 LYS A N 1
ATOM 1683 C CA . LYS A 1 218 ? -18.502 13.069 35.338 1.00 78.94 218 LYS A CA 1
ATOM 1684 C C . LYS A 1 218 ? -19.212 12.268 36.430 1.00 78.94 218 LYS A C 1
ATOM 1686 O O . LYS A 1 218 ? -19.254 12.724 37.569 1.00 78.94 218 LYS A O 1
ATOM 1691 N N . ASN A 1 219 ? -19.753 11.102 36.083 1.00 74.94 219 ASN A N 1
ATOM 1692 C CA . ASN A 1 219 ? -20.557 10.274 36.982 1.00 74.94 219 ASN A CA 1
ATOM 1693 C C . ASN A 1 219 ? -19.722 9.301 37.834 1.00 74.94 219 ASN A C 1
ATOM 1695 O O . ASN A 1 219 ? -20.257 8.684 38.755 1.00 74.94 219 ASN A O 1
ATOM 1699 N N . LYS A 1 220 ? -18.419 9.159 37.561 1.00 71.75 220 LYS A N 1
ATOM 1700 C CA . LYS A 1 220 ? -17.512 8.302 38.336 1.00 71.75 220 LYS A CA 1
ATOM 1701 C C . LYS A 1 220 ? -16.950 9.039 39.556 1.00 71.75 220 LYS A C 1
ATOM 1703 O O . LYS A 1 220 ? -16.364 10.112 39.440 1.00 71.75 220 LYS A O 1
ATOM 1708 N N . THR A 1 221 ? -17.106 8.430 40.732 1.00 55.84 221 THR A N 1
ATOM 1709 C CA . THR A 1 221 ? -16.590 8.914 42.027 1.00 55.84 221 THR A CA 1
ATOM 1710 C C . THR A 1 221 ? -15.076 8.748 42.170 1.00 55.84 221 THR A C 1
ATOM 1712 O O . THR A 1 221 ? -14.427 9.575 42.807 1.00 55.84 221 THR A O 1
ATOM 1715 N N . GLU A 1 222 ? -14.486 7.739 41.529 1.00 58.81 222 GLU A N 1
ATOM 1716 C CA . GLU A 1 222 ? -13.034 7.567 41.451 1.00 58.81 222 GLU A CA 1
ATOM 1717 C C . GLU A 1 222 ? -12.473 8.307 40.235 1.00 58.81 222 GLU A C 1
ATOM 1719 O O . GLU A 1 222 ? -12.405 7.788 39.118 1.00 58.81 222 GLU A O 1
ATOM 1724 N N . LYS A 1 223 ? -12.015 9.539 40.458 1.00 60.00 223 LYS A N 1
ATOM 1725 C CA . LYS A 1 223 ? -11.069 10.183 39.545 1.00 60.00 223 LYS A CA 1
ATOM 1726 C C . LYS A 1 223 ? -9.720 9.500 39.751 1.00 60.00 223 LYS A C 1
ATOM 1728 O O . LYS A 1 223 ? -8.932 9.928 40.587 1.00 60.00 223 LYS A O 1
ATOM 1733 N N . GLY A 1 224 ? -9.493 8.388 39.052 1.00 60.22 224 GLY A N 1
ATOM 1734 C CA . GLY A 1 224 ? -8.206 7.695 39.078 1.00 60.22 224 GLY A CA 1
ATOM 1735 C C . GLY A 1 224 ? -7.050 8.660 38.789 1.00 60.22 224 GLY A C 1
ATOM 1736 O O . GLY A 1 224 ? -7.246 9.714 38.179 1.00 60.22 224 GLY A O 1
ATOM 1737 N N . ASN A 1 225 ? -5.835 8.292 39.199 1.00 68.25 225 ASN A N 1
ATOM 1738 C CA . ASN A 1 225 ? -4.627 9.116 39.069 1.00 68.25 225 ASN A CA 1
ATOM 1739 C C . ASN A 1 225 ? -4.124 9.244 37.608 1.00 68.25 225 ASN A C 1
ATOM 1741 O O . ASN A 1 225 ? -2.924 9.234 37.349 1.00 68.25 225 ASN A O 1
ATOM 1745 N N . PHE A 1 226 ? -5.040 9.319 36.633 1.00 71.12 226 PHE A N 1
ATOM 1746 C CA . PHE A 1 226 ? -4.765 9.344 35.197 1.00 71.12 226 PHE A CA 1
ATOM 1747 C C . PHE A 1 226 ? -3.803 10.465 34.824 1.00 71.12 226 PHE A C 1
ATOM 1749 O O . PHE A 1 226 ? -2.931 10.243 34.002 1.00 71.12 226 PHE A O 1
ATOM 1756 N N . ILE A 1 227 ? -3.925 11.647 35.436 1.00 70.50 227 ILE A N 1
ATOM 1757 C CA . ILE A 1 227 ? -3.031 12.774 35.139 1.00 70.50 227 ILE A CA 1
ATOM 1758 C C . ILE A 1 227 ? -1.585 12.434 35.524 1.00 70.50 227 ILE A C 1
ATOM 1760 O O . ILE A 1 227 ? -0.697 12.652 34.708 1.00 70.50 227 ILE A O 1
ATOM 1764 N N . SER A 1 228 ? -1.354 11.854 36.707 1.00 76.12 228 SER A N 1
ATOM 1765 C CA . SER A 1 228 ? -0.014 11.416 37.127 1.00 76.12 228 SER A CA 1
ATOM 1766 C C . SER A 1 228 ? 0.496 10.278 36.248 1.00 76.12 228 SER A C 1
ATOM 1768 O O . SER A 1 228 ? 1.582 10.381 35.702 1.00 76.12 228 SER A O 1
ATOM 1770 N N . LEU A 1 229 ? -0.315 9.239 36.019 1.00 78.44 229 LEU A N 1
ATOM 1771 C CA . LEU A 1 229 ? 0.039 8.119 35.135 1.00 78.44 229 LEU A CA 1
ATOM 1772 C C . LEU A 1 229 ? 0.357 8.584 33.707 1.00 78.44 229 LEU A C 1
ATOM 1774 O O . LEU A 1 229 ? 1.265 8.065 33.067 1.00 78.44 229 LEU A O 1
ATOM 1778 N N . TRP A 1 230 ? -0.384 9.569 33.199 1.00 76.25 230 TRP A N 1
ATOM 1779 C CA . TRP A 1 230 ? -0.150 10.169 31.892 1.00 76.25 230 TRP A CA 1
ATOM 1780 C C . TRP A 1 230 ? 1.142 10.984 31.872 1.00 76.25 230 TRP A C 1
ATOM 1782 O O . TRP A 1 230 ? 1.881 10.918 30.895 1.00 76.25 230 TRP A O 1
ATOM 1792 N N . GLN A 1 231 ? 1.441 11.733 32.935 1.00 81.44 231 GLN A N 1
ATOM 1793 C CA . GLN A 1 231 ? 2.714 12.441 33.080 1.00 81.44 231 GLN A CA 1
ATOM 1794 C C . GLN A 1 231 ? 3.894 11.464 33.115 1.00 81.44 231 GLN A C 1
ATOM 1796 O O . GLN A 1 231 ? 4.833 11.644 32.340 1.00 81.44 231 GLN A O 1
ATOM 1801 N N . ASP A 1 232 ? 3.799 10.403 33.918 1.00 84.38 232 ASP A N 1
ATOM 1802 C CA . ASP A 1 232 ? 4.809 9.344 34.008 1.00 84.38 232 ASP A CA 1
ATOM 1803 C C . ASP A 1 232 ? 5.015 8.678 32.639 1.00 84.38 232 ASP A C 1
ATOM 1805 O O . ASP A 1 232 ? 6.138 8.575 32.147 1.00 84.38 232 ASP A O 1
ATOM 1809 N N . PHE A 1 233 ? 3.922 8.319 31.954 1.00 83.06 233 PHE A N 1
ATOM 1810 C CA . PHE A 1 233 ? 3.969 7.756 30.604 1.00 83.06 233 PHE A CA 1
ATOM 1811 C C . PHE A 1 233 ? 4.647 8.702 29.605 1.00 83.06 233 PHE A C 1
ATOM 1813 O O . PHE A 1 233 ? 5.520 8.284 28.844 1.00 83.06 233 PHE A O 1
ATOM 1820 N N . ARG A 1 234 ? 4.297 9.995 29.618 1.00 84.94 234 ARG A N 1
ATOM 1821 C CA . ARG A 1 234 ? 4.923 10.998 28.744 1.00 84.94 234 ARG A CA 1
ATOM 1822 C C . ARG A 1 234 ? 6.410 11.156 29.034 1.00 84.94 234 ARG A C 1
ATOM 1824 O O . ARG A 1 234 ? 7.177 11.344 28.092 1.00 84.94 234 ARG A O 1
ATOM 1831 N N . GLN A 1 235 ? 6.824 11.057 30.294 1.00 85.50 235 GLN A N 1
ATOM 1832 C CA . GLN A 1 235 ? 8.233 11.082 30.666 1.00 85.50 235 GLN A CA 1
ATOM 1833 C C . GLN A 1 235 ? 8.975 9.848 30.131 1.00 85.50 235 GLN A C 1
ATOM 1835 O O . GLN A 1 235 ? 10.045 10.003 29.541 1.00 85.50 235 GLN A O 1
ATOM 1840 N N . CYS A 1 236 ? 8.385 8.654 30.239 1.00 84.88 236 CYS A N 1
ATOM 1841 C CA . CYS A 1 236 ? 8.941 7.437 29.643 1.00 84.88 236 CYS A CA 1
ATOM 1842 C C . CYS A 1 236 ? 9.078 7.544 28.117 1.00 84.88 236 CYS A C 1
ATOM 1844 O O . CYS A 1 236 ? 10.122 7.183 27.586 1.00 84.88 236 CYS A O 1
ATOM 1846 N N . GLN A 1 237 ? 8.087 8.096 27.407 1.00 83.31 237 GLN A N 1
ATOM 1847 C CA . GLN A 1 237 ? 8.172 8.285 25.949 1.00 83.31 237 GLN A CA 1
ATOM 1848 C C . GLN A 1 237 ? 9.298 9.245 25.539 1.00 83.31 237 GLN A C 1
ATOM 1850 O O . GLN A 1 237 ? 9.975 9.025 24.536 1.00 83.31 237 GLN A O 1
ATOM 1855 N N . VAL A 1 238 ? 9.521 10.315 26.312 1.00 81.75 238 VAL A N 1
ATOM 1856 C CA . VAL A 1 238 ? 10.644 11.236 26.072 1.00 81.75 238 VAL A CA 1
ATOM 1857 C C . VAL A 1 238 ? 11.979 10.515 26.265 1.00 81.75 238 VAL A C 1
ATOM 1859 O O . VAL A 1 238 ? 12.874 10.665 25.435 1.00 81.75 238 VAL A O 1
ATOM 1862 N N . GLN A 1 239 ? 12.104 9.709 27.322 1.00 82.25 239 GLN A N 1
ATOM 1863 C CA . GLN A 1 239 ? 13.302 8.905 27.572 1.00 82.25 239 GLN A CA 1
ATOM 1864 C C . GLN A 1 239 ? 13.528 7.866 26.466 1.00 82.25 239 GLN A C 1
ATOM 1866 O O . GLN A 1 239 ? 14.636 7.762 25.950 1.00 82.25 239 GLN A O 1
ATOM 1871 N N . GLU A 1 240 ? 12.491 7.142 26.041 1.00 83.06 240 GLU A N 1
ATOM 1872 C CA . GLU A 1 240 ? 12.561 6.177 24.937 1.00 83.06 240 GLU A CA 1
ATOM 1873 C C . GLU A 1 240 ? 13.071 6.832 23.650 1.00 83.06 240 GLU A C 1
ATOM 1875 O O . GLU A 1 240 ? 13.978 6.307 23.006 1.00 83.06 240 GLU A O 1
ATOM 1880 N N . HIS A 1 241 ? 12.564 8.017 23.304 1.00 78.12 241 HIS A N 1
ATOM 1881 C CA . HIS A 1 241 ? 13.020 8.725 22.112 1.00 78.12 241 HIS A CA 1
ATOM 1882 C C . HIS A 1 241 ? 14.495 9.159 22.212 1.00 78.12 241 HIS A C 1
ATOM 1884 O O . HIS A 1 241 ? 15.235 9.076 21.226 1.00 78.12 241 HIS A O 1
ATOM 1890 N N . GLN A 1 242 ? 14.960 9.542 23.408 1.00 79.12 242 GLN A N 1
ATOM 1891 C CA . GLN A 1 242 ? 16.384 9.796 23.662 1.00 79.12 242 GLN A CA 1
ATOM 1892 C C . GLN A 1 242 ? 17.223 8.525 23.471 1.00 79.12 242 GLN A C 1
ATOM 1894 O O . GLN A 1 242 ? 18.254 8.569 22.802 1.00 79.12 242 GLN A O 1
ATOM 1899 N N . TYR A 1 243 ? 16.771 7.376 23.979 1.00 80.94 243 TYR A N 1
ATOM 1900 C CA . TYR A 1 243 ? 17.469 6.104 23.782 1.00 80.94 243 TYR A CA 1
ATOM 1901 C C . TYR A 1 243 ? 17.488 5.660 22.314 1.00 80.94 243 TYR A C 1
ATOM 1903 O O . TYR A 1 243 ? 18.533 5.220 21.840 1.00 80.94 243 TYR A O 1
ATOM 1911 N N . LEU A 1 244 ? 16.383 5.817 21.579 1.00 77.81 244 LEU A N 1
ATOM 1912 C CA . LEU A 1 244 ? 16.297 5.479 20.154 1.00 77.81 244 LEU A CA 1
ATOM 1913 C C . LEU A 1 244 ? 17.238 6.338 19.306 1.00 77.81 244 LEU A C 1
ATOM 1915 O O . LEU A 1 244 ? 18.009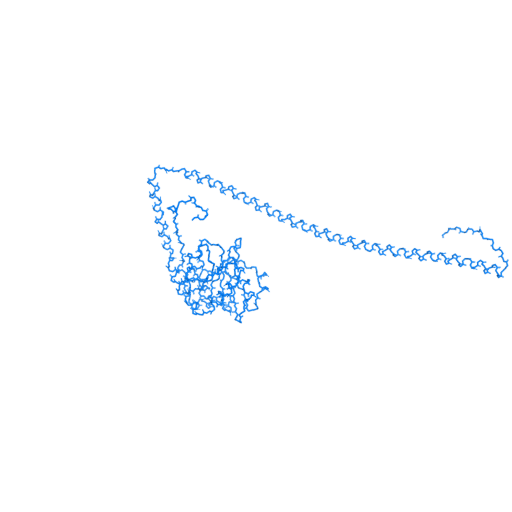 5.793 18.524 1.00 77.81 244 LEU A O 1
ATOM 1919 N N . SER A 1 245 ? 17.257 7.657 19.515 1.00 78.12 245 SER A N 1
ATOM 1920 C CA . SER A 1 245 ? 18.192 8.540 18.794 1.00 78.12 245 SER A CA 1
ATOM 1921 C C . SER A 1 245 ? 19.662 8.215 19.102 1.00 78.12 245 SER A C 1
ATOM 1923 O O . SER A 1 245 ? 20.527 8.261 18.220 1.00 78.12 245 SER A O 1
ATOM 1925 N N . MET A 1 246 ? 19.962 7.814 20.343 1.00 81.25 246 MET A N 1
ATOM 1926 C CA . MET A 1 246 ? 21.293 7.343 20.720 1.00 81.25 246 MET A CA 1
ATOM 1927 C C . MET A 1 246 ? 21.633 6.000 20.054 1.00 81.25 246 MET A C 1
ATOM 1929 O O . MET A 1 246 ? 22.753 5.832 19.572 1.00 81.25 246 MET A O 1
ATOM 1933 N N . ALA A 1 247 ? 20.676 5.071 19.959 1.00 77.38 247 ALA A N 1
ATOM 1934 C CA . ALA A 1 247 ? 20.839 3.793 19.267 1.00 77.38 247 ALA A CA 1
ATOM 1935 C C . ALA A 1 247 ? 21.064 3.973 17.756 1.00 77.38 247 ALA A C 1
ATOM 1937 O O . ALA A 1 247 ? 21.987 3.370 17.213 1.00 77.38 247 ALA A O 1
ATOM 1938 N N . GLU A 1 248 ? 20.306 4.853 17.096 1.00 81.69 248 GLU A N 1
ATOM 1939 C CA . GLU A 1 248 ? 20.504 5.214 15.683 1.00 81.69 248 GLU A CA 1
ATOM 1940 C C . GLU A 1 248 ? 21.903 5.798 15.447 1.00 81.69 248 GLU A C 1
ATOM 1942 O O . GLU A 1 248 ? 22.595 5.420 14.501 1.00 81.69 248 GLU A O 1
ATOM 1947 N N . THR A 1 249 ? 22.369 6.660 16.356 1.00 84.25 249 THR A N 1
ATOM 1948 C CA . THR A 1 249 ? 23.726 7.225 16.300 1.00 84.25 249 THR A CA 1
ATOM 1949 C C . THR A 1 249 ? 24.800 6.143 16.446 1.00 84.25 249 THR A C 1
ATOM 1951 O O . THR A 1 249 ? 25.799 6.157 15.725 1.00 84.25 249 THR A O 1
ATOM 1954 N N . ILE A 1 250 ? 24.617 5.197 17.373 1.00 81.81 250 ILE A N 1
ATOM 1955 C CA . ILE A 1 250 ? 25.533 4.061 17.559 1.00 81.81 250 ILE A CA 1
ATOM 1956 C C . ILE A 1 250 ? 25.535 3.171 16.313 1.00 81.81 250 ILE A C 1
ATOM 1958 O O . ILE A 1 250 ? 26.602 2.783 15.842 1.00 81.81 250 ILE A O 1
ATOM 1962 N N . GLN A 1 251 ? 24.366 2.886 15.743 1.00 80.56 251 GLN A N 1
ATOM 1963 C CA . GLN A 1 251 ? 24.240 2.068 14.542 1.00 80.56 251 GLN A CA 1
ATOM 1964 C C . GLN A 1 251 ? 24.921 2.724 13.335 1.00 80.56 251 GLN A C 1
ATOM 1966 O O . GLN A 1 251 ? 25.669 2.053 12.627 1.00 80.56 251 GLN A O 1
ATOM 1971 N N . ALA A 1 252 ? 24.744 4.035 13.141 1.00 80.25 252 ALA A N 1
ATOM 1972 C CA . ALA A 1 252 ? 25.429 4.787 12.091 1.00 80.25 252 ALA A CA 1
ATOM 1973 C C . ALA A 1 252 ? 26.958 4.745 12.254 1.00 80.25 252 ALA A C 1
ATOM 1975 O O . ALA A 1 252 ? 27.680 4.535 11.280 1.00 80.25 252 ALA A O 1
ATOM 1976 N N . LYS A 1 253 ? 27.464 4.878 13.490 1.00 84.12 253 LYS A N 1
ATOM 1977 C CA . LYS A 1 253 ? 28.900 4.728 13.778 1.00 84.12 253 LYS A CA 1
ATOM 1978 C C . LYS A 1 253 ? 29.403 3.312 13.505 1.00 84.12 253 LYS A C 1
ATOM 1980 O O . LYS A 1 253 ? 30.477 3.168 12.936 1.00 84.12 253 LYS A O 1
ATOM 1985 N N . ASN A 1 254 ? 28.639 2.283 13.868 1.00 81.00 254 ASN A N 1
ATOM 1986 C CA . ASN A 1 254 ? 29.005 0.892 13.591 1.00 81.00 254 ASN A CA 1
ATOM 1987 C C . ASN A 1 254 ? 29.066 0.602 12.088 1.00 81.00 254 ASN A C 1
ATOM 1989 O O . ASN A 1 254 ? 29.992 -0.072 11.652 1.00 81.00 254 ASN A O 1
ATOM 1993 N N . ILE A 1 255 ? 28.131 1.137 11.293 1.00 83.56 255 ILE A N 1
ATOM 1994 C CA . ILE A 1 255 ? 28.185 1.030 9.826 1.00 83.56 255 ILE A CA 1
ATOM 1995 C C . ILE A 1 255 ? 29.474 1.673 9.299 1.00 83.56 255 ILE A C 1
ATOM 1997 O O . ILE A 1 255 ? 30.224 1.014 8.590 1.00 83.56 255 ILE A O 1
ATOM 2001 N N . ALA A 1 256 ? 29.791 2.900 9.724 1.00 82.19 256 ALA A N 1
ATOM 2002 C CA . ALA A 1 256 ? 31.011 3.585 9.291 1.00 82.19 256 ALA A CA 1
ATOM 2003 C C . ALA A 1 256 ? 32.301 2.840 9.692 1.00 82.19 256 ALA A C 1
ATOM 2005 O O . ALA A 1 256 ? 33.269 2.821 8.934 1.00 82.19 256 ALA A O 1
ATOM 2006 N N . VAL A 1 257 ? 32.324 2.215 10.876 1.00 86.88 257 VAL A N 1
ATOM 2007 C CA . VAL A 1 257 ? 33.444 1.365 11.310 1.00 86.88 257 VAL A CA 1
ATOM 2008 C C . VAL A 1 257 ? 33.553 0.120 10.432 1.00 86.88 257 VAL A C 1
ATOM 2010 O O . VAL A 1 257 ? 34.654 -0.210 10.007 1.00 86.88 257 VAL A O 1
ATOM 2013 N N . ASN A 1 258 ? 32.439 -0.546 10.125 1.00 81.25 258 ASN A N 1
ATOM 2014 C CA . ASN A 1 258 ? 32.443 -1.723 9.258 1.00 81.25 258 ASN A CA 1
ATOM 2015 C C . ASN A 1 258 ? 32.906 -1.382 7.836 1.00 81.25 258 ASN A C 1
ATOM 2017 O O . ASN A 1 258 ? 33.705 -2.124 7.275 1.00 81.25 258 ASN A O 1
ATOM 2021 N N . ASP A 1 259 ? 32.482 -0.244 7.282 1.00 83.94 259 ASP A N 1
ATOM 2022 C CA . ASP A 1 259 ? 32.947 0.222 5.971 1.00 83.94 259 ASP A CA 1
ATOM 2023 C C . ASP A 1 259 ? 34.466 0.463 5.968 1.00 83.94 259 ASP A C 1
ATOM 2025 O O . ASP A 1 259 ? 35.159 0.081 5.022 1.00 83.94 259 ASP A O 1
ATOM 2029 N N . LEU A 1 260 ? 35.005 1.043 7.049 1.00 86.19 260 LEU A N 1
ATOM 2030 C CA . LEU A 1 260 ? 36.447 1.234 7.212 1.00 86.19 260 LEU A CA 1
ATOM 2031 C C . LEU A 1 260 ? 37.193 -0.103 7.336 1.00 86.19 260 LEU A C 1
ATOM 2033 O O . LEU A 1 260 ? 38.260 -0.255 6.748 1.00 86.19 260 LEU A O 1
ATOM 2037 N N . VAL A 1 261 ? 36.638 -1.073 8.070 1.00 83.81 261 VAL A N 1
ATOM 2038 C CA . VAL A 1 261 ? 37.200 -2.429 8.173 1.00 83.81 261 VAL A CA 1
ATOM 2039 C C . VAL A 1 261 ? 37.237 -3.093 6.798 1.00 83.81 261 VAL A C 1
ATOM 2041 O O . VAL A 1 261 ? 38.307 -3.527 6.385 1.00 83.81 261 VAL A O 1
ATOM 2044 N N . CYS A 1 262 ? 36.133 -3.076 6.046 1.00 82.94 262 CYS A N 1
ATOM 2045 C CA . CYS A 1 262 ? 36.083 -3.603 4.680 1.00 82.94 262 CYS A CA 1
ATOM 2046 C C . CYS A 1 262 ? 37.118 -2.927 3.766 1.00 82.94 262 CYS A C 1
ATOM 2048 O O . CYS A 1 262 ? 37.749 -3.579 2.935 1.00 82.94 262 CYS A O 1
ATOM 2050 N N . HIS A 1 263 ? 37.311 -1.611 3.893 1.00 87.44 263 HIS A N 1
ATOM 2051 C CA . HIS A 1 263 ? 38.326 -0.896 3.121 1.00 87.44 263 HIS A CA 1
ATOM 2052 C C . HIS A 1 263 ? 39.747 -1.371 3.463 1.00 87.44 263 HIS A C 1
ATOM 2054 O O . HIS A 1 263 ? 40.519 -1.680 2.557 1.00 87.44 263 HIS A O 1
ATOM 2060 N N . LEU A 1 264 ? 40.067 -1.497 4.755 1.00 84.94 264 LEU A N 1
ATOM 2061 C CA . LEU A 1 264 ? 41.365 -1.991 5.221 1.00 84.94 264 LEU A CA 1
ATOM 2062 C C . LEU A 1 264 ? 41.610 -3.452 4.821 1.00 84.94 264 LEU A C 1
ATOM 2064 O O . LEU A 1 264 ? 42.725 -3.797 4.439 1.00 84.94 264 LEU A O 1
ATOM 2068 N N . GLU A 1 265 ? 40.589 -4.308 4.867 1.00 85.44 265 GLU A N 1
ATOM 2069 C CA . GLU A 1 265 ? 40.681 -5.701 4.410 1.00 85.44 265 GLU A CA 1
ATOM 2070 C C . GLU A 1 265 ? 41.033 -5.777 2.918 1.00 85.44 265 GLU A C 1
ATOM 2072 O O . GLU A 1 265 ? 41.948 -6.512 2.544 1.00 85.44 265 GLU A O 1
ATOM 2077 N N . ASN A 1 266 ? 40.400 -4.947 2.081 1.00 85.38 266 ASN A N 1
ATOM 2078 C CA . ASN A 1 266 ? 40.731 -4.845 0.656 1.00 85.38 266 ASN A CA 1
ATOM 2079 C C . ASN A 1 266 ? 42.163 -4.323 0.424 1.00 85.38 266 ASN A C 1
ATOM 2081 O O . ASN A 1 266 ? 42.867 -4.811 -0.462 1.00 85.38 266 ASN A O 1
ATOM 2085 N N . GLU A 1 267 ? 42.630 -3.339 1.202 1.00 86.56 267 GLU A N 1
ATOM 2086 C CA . GLU A 1 267 ? 44.021 -2.868 1.119 1.00 86.56 267 GLU A CA 1
ATOM 2087 C C . GLU A 1 267 ? 45.024 -3.958 1.520 1.00 86.56 267 GLU A C 1
ATOM 2089 O O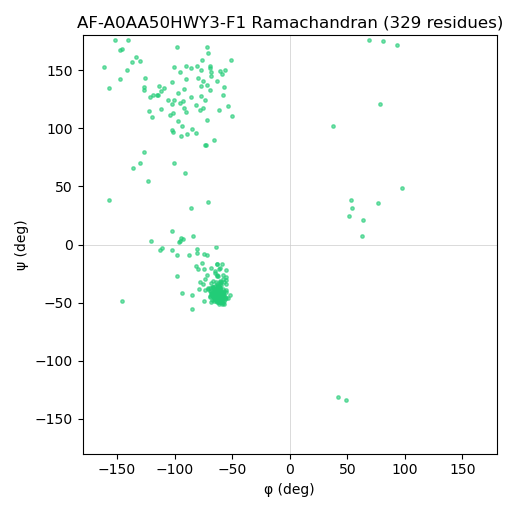 . GLU A 1 267 ? 46.057 -4.118 0.865 1.00 86.56 267 GLU A O 1
ATOM 2094 N N . ILE A 1 268 ? 44.724 -4.738 2.562 1.00 85.81 268 ILE A N 1
ATOM 2095 C CA . ILE A 1 268 ? 45.547 -5.878 2.984 1.00 85.81 268 ILE A CA 1
ATOM 2096 C C . ILE A 1 268 ? 45.602 -6.936 1.878 1.00 85.81 268 ILE A C 1
ATOM 2098 O O . ILE A 1 268 ? 46.686 -7.434 1.570 1.00 85.81 268 ILE A O 1
ATOM 2102 N N . GLU A 1 269 ? 44.471 -7.266 1.254 1.00 86.88 269 GLU A N 1
ATOM 2103 C CA . GLU A 1 269 ? 44.418 -8.231 0.153 1.00 86.88 269 GLU A CA 1
ATOM 2104 C C . GLU A 1 269 ? 45.245 -7.760 -1.054 1.00 86.88 269 GLU A C 1
ATOM 2106 O O . GLU A 1 269 ? 46.076 -8.513 -1.570 1.00 86.88 269 GLU A O 1
ATOM 2111 N N . ASN A 1 270 ? 45.118 -6.484 -1.429 1.00 87.38 270 ASN A N 1
ATOM 2112 C CA . ASN A 1 270 ? 45.932 -5.873 -2.480 1.00 87.38 270 ASN A CA 1
ATOM 2113 C C . ASN A 1 270 ? 47.432 -5.920 -2.150 1.00 87.38 270 ASN A C 1
ATOM 2115 O O . ASN A 1 270 ? 48.246 -6.292 -2.997 1.00 87.38 270 ASN A O 1
ATOM 2119 N N . ASN A 1 271 ? 47.816 -5.590 -0.915 1.00 87.31 271 ASN A N 1
ATOM 2120 C CA . ASN A 1 271 ? 49.212 -5.649 -0.484 1.00 87.31 271 ASN A CA 1
ATOM 2121 C C . ASN A 1 271 ? 49.757 -7.084 -0.503 1.00 87.31 271 ASN A C 1
ATOM 2123 O O . ASN A 1 271 ? 50.883 -7.306 -0.949 1.00 87.31 271 ASN A O 1
ATOM 2127 N N . ASN A 1 272 ? 48.961 -8.070 -0.086 1.00 88.56 272 ASN A N 1
ATOM 2128 C CA . ASN A 1 272 ? 49.339 -9.481 -0.154 1.00 88.56 272 ASN A CA 1
ATOM 2129 C C . ASN A 1 272 ? 49.549 -9.946 -1.601 1.00 88.56 272 ASN A C 1
ATOM 2131 O O . ASN A 1 272 ? 50.512 -10.666 -1.876 1.00 88.56 272 ASN A O 1
ATOM 2135 N N . TYR A 1 273 ? 48.705 -9.496 -2.534 1.00 89.12 273 TYR A N 1
ATOM 2136 C CA . TYR A 1 273 ? 48.888 -9.758 -3.962 1.00 89.12 273 TYR A CA 1
ATOM 2137 C C . TYR A 1 273 ? 50.213 -9.176 -4.482 1.00 89.12 273 TYR A C 1
ATOM 2139 O O . TYR A 1 273 ? 50.980 -9.875 -5.149 1.00 89.12 273 TYR A O 1
ATOM 2147 N N . VAL A 1 274 ? 50.531 -7.925 -4.124 1.00 88.50 274 VAL A N 1
ATOM 2148 C CA . VAL A 1 274 ? 51.806 -7.281 -4.491 1.00 88.50 274 VAL A CA 1
ATOM 2149 C C . VAL A 1 274 ? 53.003 -8.044 -3.912 1.00 88.50 274 VAL A C 1
ATOM 2151 O O . VAL A 1 274 ? 53.974 -8.293 -4.627 1.00 88.50 274 VAL A O 1
ATOM 2154 N N . ILE A 1 275 ? 52.934 -8.472 -2.648 1.00 87.62 275 ILE A N 1
ATOM 2155 C CA . ILE A 1 275 ? 53.991 -9.269 -2.006 1.00 87.62 275 ILE A CA 1
ATOM 2156 C C . ILE A 1 275 ? 54.208 -10.595 -2.749 1.00 87.62 275 ILE A C 1
ATOM 2158 O O . ILE A 1 275 ? 55.353 -10.945 -3.039 1.00 87.62 275 ILE A O 1
ATOM 2162 N N . ALA A 1 276 ? 53.139 -11.315 -3.098 1.00 88.62 276 ALA A N 1
ATOM 2163 C CA . ALA A 1 276 ? 53.234 -12.579 -3.831 1.00 88.62 276 ALA A CA 1
ATOM 2164 C C . ALA A 1 276 ? 53.859 -12.399 -5.228 1.00 88.62 276 ALA A C 1
ATOM 2166 O O . ALA A 1 276 ? 54.672 -13.221 -5.670 1.00 88.62 276 ALA A O 1
ATOM 2167 N N . HIS A 1 277 ? 53.529 -11.298 -5.911 1.00 89.56 277 HIS A N 1
ATOM 2168 C CA . HIS A 1 277 ? 54.136 -10.950 -7.193 1.00 89.56 277 HIS A CA 1
ATOM 2169 C C . HIS A 1 277 ? 55.647 -10.706 -7.059 1.00 89.56 277 HIS A C 1
ATOM 2171 O O . HIS A 1 277 ? 56.434 -11.346 -7.756 1.00 89.56 277 HIS A O 1
ATOM 2177 N N . LEU A 1 278 ? 56.063 -9.879 -6.093 1.00 87.00 278 LEU A N 1
ATOM 2178 C CA . LEU A 1 278 ? 57.479 -9.591 -5.827 1.00 87.00 278 LEU A CA 1
ATOM 2179 C C . LEU A 1 278 ? 58.274 -10.844 -5.424 1.00 87.00 278 LEU A C 1
ATOM 2181 O O . LEU A 1 278 ? 59.428 -11.000 -5.819 1.00 87.00 278 LEU A O 1
ATOM 2185 N N . GLN A 1 279 ? 57.673 -11.764 -4.662 1.00 89.38 279 GLN A N 1
ATOM 2186 C CA . GLN A 1 279 ? 58.299 -13.050 -4.327 1.00 89.38 279 GLN A CA 1
ATOM 2187 C C . GLN A 1 279 ? 58.549 -13.908 -5.574 1.00 89.38 279 GLN A C 1
ATOM 2189 O O . GLN A 1 279 ? 59.603 -14.535 -5.686 1.00 89.38 279 GLN A O 1
ATOM 2194 N N . THR A 1 280 ? 57.610 -13.902 -6.523 1.00 90.94 280 THR A N 1
ATOM 2195 C CA . THR A 1 280 ? 57.743 -14.629 -7.792 1.00 90.94 280 THR A CA 1
ATOM 2196 C C . THR A 1 280 ? 58.869 -14.049 -8.649 1.00 90.94 280 THR A C 1
ATOM 2198 O O . THR A 1 280 ? 59.704 -14.801 -9.153 1.00 90.94 280 THR A O 1
ATOM 2201 N N . GLU A 1 281 ? 58.940 -12.721 -8.782 1.00 89.81 281 GLU A N 1
ATOM 2202 C CA . GLU A 1 281 ? 60.032 -12.051 -9.504 1.00 89.81 281 GLU A CA 1
ATOM 2203 C C . GLU A 1 281 ? 61.396 -12.324 -8.856 1.00 89.81 281 GLU A C 1
ATOM 2205 O O . GLU A 1 281 ? 62.367 -12.637 -9.548 1.00 89.81 281 GLU A O 1
ATOM 2210 N N . ASN A 1 282 ? 61.470 -12.280 -7.522 1.00 88.25 282 ASN A N 1
ATOM 2211 C CA . ASN A 1 282 ? 62.700 -12.577 -6.793 1.00 88.25 282 ASN A CA 1
ATOM 2212 C C . ASN A 1 282 ? 63.168 -14.026 -7.030 1.00 88.25 282 ASN A C 1
ATOM 2214 O O . ASN A 1 282 ? 64.354 -14.263 -7.256 1.00 88.25 282 ASN A O 1
ATOM 2218 N N . GLN A 1 283 ? 62.244 -14.993 -7.074 1.00 92.31 283 GLN A N 1
ATOM 2219 C CA . GLN A 1 283 ? 62.584 -16.381 -7.400 1.00 92.31 283 GLN A CA 1
ATOM 2220 C C . GLN A 1 283 ? 63.150 -16.518 -8.824 1.00 92.31 283 GLN A C 1
ATOM 2222 O O . GLN A 1 283 ? 64.156 -17.195 -9.019 1.00 92.31 283 GLN A O 1
ATOM 2227 N N . GLN A 1 284 ? 62.571 -15.830 -9.814 1.00 91.75 284 GLN A N 1
ATOM 2228 C CA . GLN A 1 284 ? 63.086 -15.843 -11.193 1.00 91.75 284 GLN A CA 1
ATOM 2229 C C . GLN A 1 284 ? 64.491 -15.232 -11.305 1.00 91.75 284 GLN A C 1
ATOM 2231 O O . GLN A 1 284 ? 65.336 -15.717 -12.070 1.00 91.75 284 GLN A O 1
ATOM 2236 N N . LEU A 1 285 ? 64.756 -14.166 -10.544 1.00 90.25 285 LEU A N 1
ATOM 2237 C CA . LEU A 1 285 ? 66.088 -13.571 -10.446 1.00 90.25 285 LEU A CA 1
ATOM 2238 C C . LEU A 1 285 ? 67.079 -14.550 -9.811 1.00 90.25 285 LEU A C 1
ATOM 2240 O O . LEU A 1 285 ? 68.183 -14.712 -10.333 1.00 90.25 285 LEU A O 1
ATOM 2244 N N . GLN A 1 286 ? 66.677 -15.245 -8.746 1.00 90.00 286 GLN A N 1
ATOM 2245 C CA . GLN A 1 286 ? 67.509 -16.248 -8.085 1.00 90.00 286 GLN A CA 1
ATOM 2246 C C . GLN A 1 286 ? 67.855 -17.414 -9.026 1.00 90.00 286 GLN A C 1
ATOM 2248 O O . GLN A 1 286 ? 69.030 -17.763 -9.160 1.00 90.00 286 GLN A O 1
ATOM 2253 N N . ASP A 1 287 ? 66.878 -17.935 -9.772 1.00 93.00 287 ASP A N 1
ATOM 2254 C CA . ASP A 1 287 ? 67.092 -18.993 -10.769 1.00 93.00 287 ASP A CA 1
ATOM 2255 C C . ASP A 1 287 ? 68.057 -18.536 -11.886 1.00 93.00 287 ASP A C 1
ATOM 2257 O O . ASP A 1 287 ? 68.910 -19.295 -12.364 1.00 93.00 287 ASP A O 1
ATOM 2261 N N . SER A 1 288 ? 67.958 -17.267 -12.298 1.00 91.19 288 SER A N 1
ATOM 2262 C CA . SER A 1 288 ? 68.852 -16.665 -13.296 1.00 91.19 288 SER A CA 1
ATOM 2263 C C . SER A 1 288 ? 70.287 -16.531 -12.780 1.00 91.19 288 SER A C 1
ATOM 2265 O O . SER A 1 288 ? 71.237 -16.830 -13.512 1.00 91.19 288 SER A O 1
ATOM 2267 N N . ILE A 1 289 ? 70.454 -16.126 -11.516 1.00 90.75 289 ILE A N 1
ATOM 2268 C CA . ILE A 1 289 ? 71.752 -16.073 -10.832 1.00 90.75 289 ILE A CA 1
ATOM 2269 C C . ILE A 1 289 ? 72.378 -17.470 -10.779 1.00 90.75 289 ILE A C 1
ATOM 2271 O O . ILE A 1 289 ? 73.547 -17.635 -11.135 1.00 90.75 289 ILE A O 1
ATOM 2275 N N . ASP A 1 290 ? 71.607 -18.492 -10.411 1.00 93.00 290 ASP A N 1
ATOM 2276 C CA . ASP A 1 290 ? 72.097 -19.869 -10.321 1.00 93.00 290 ASP A CA 1
ATOM 2277 C C . ASP A 1 290 ? 72.538 -20.413 -11.687 1.00 93.00 290 ASP A C 1
ATOM 2279 O O . ASP A 1 290 ? 73.598 -21.043 -11.807 1.00 93.00 290 ASP A O 1
ATOM 2283 N N . LYS A 1 291 ? 71.794 -20.091 -12.752 1.00 93.38 291 LYS A N 1
ATOM 2284 C CA . LYS A 1 291 ? 72.171 -20.430 -14.131 1.00 93.38 291 LYS A CA 1
ATOM 2285 C C . LYS A 1 291 ? 7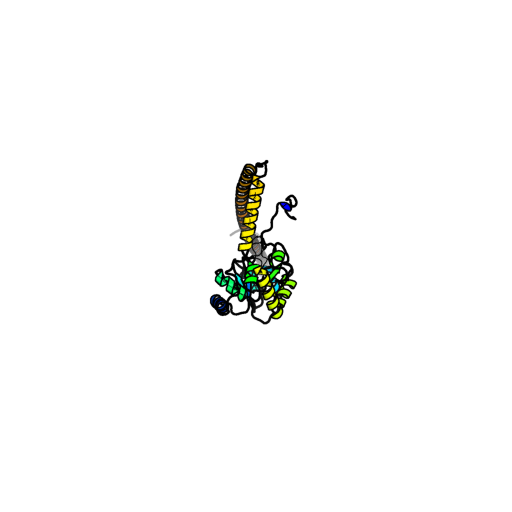3.484 -19.767 -14.553 1.00 93.38 291 LYS A C 1
ATOM 2287 O O . LYS A 1 291 ? 74.344 -20.435 -15.135 1.00 93.38 291 LYS A O 1
ATOM 2292 N N . LEU A 1 292 ? 73.662 -18.478 -14.257 1.00 92.38 292 LEU A N 1
ATOM 2293 C CA . LEU A 1 292 ? 74.907 -17.756 -14.542 1.00 92.38 292 LEU A CA 1
ATOM 2294 C C . LEU A 1 292 ? 76.085 -18.352 -13.761 1.00 92.38 292 LEU A C 1
ATOM 2296 O O . LEU A 1 292 ? 77.145 -18.604 -14.337 1.00 92.38 292 LEU A O 1
ATOM 2300 N N . ASN A 1 293 ? 75.889 -18.660 -12.478 1.00 91.06 293 ASN A N 1
ATOM 2301 C CA . ASN A 1 293 ? 76.898 -19.309 -11.641 1.00 91.06 293 ASN A CA 1
ATOM 2302 C C . ASN A 1 293 ? 77.324 -20.672 -12.209 1.00 91.06 293 ASN A C 1
ATOM 2304 O O . ASN A 1 293 ? 78.518 -20.994 -12.243 1.00 91.06 293 ASN A O 1
ATOM 2308 N N . TRP A 1 294 ? 76.372 -21.460 -12.715 1.00 91.94 294 TRP A N 1
ATOM 2309 C CA . TRP A 1 294 ? 76.666 -22.720 -13.396 1.00 91.94 294 TRP A CA 1
ATOM 2310 C C . TRP A 1 294 ? 77.494 -22.512 -14.675 1.00 91.94 294 TRP A C 1
ATOM 2312 O O . TRP A 1 294 ? 78.515 -23.179 -14.861 1.00 91.94 294 TRP A O 1
ATOM 2322 N N . GLN A 1 295 ? 77.129 -21.542 -15.521 1.00 90.75 295 GLN A N 1
ATOM 2323 C CA . GLN A 1 295 ? 77.884 -21.218 -16.741 1.00 90.75 295 GLN A CA 1
ATOM 2324 C C . GLN A 1 295 ? 79.318 -20.767 -16.434 1.00 90.75 295 GLN A C 1
ATOM 2326 O O . GLN A 1 295 ? 80.265 -21.211 -17.088 1.00 90.75 295 GLN A O 1
ATOM 2331 N N . ILE A 1 296 ? 79.500 -19.931 -15.408 1.00 90.06 296 ILE A N 1
ATOM 2332 C CA . ILE A 1 296 ? 80.824 -19.509 -14.934 1.00 90.06 296 ILE A CA 1
ATOM 2333 C C . ILE A 1 296 ? 81.659 -20.733 -14.538 1.00 90.06 296 ILE A C 1
ATOM 2335 O O . ILE A 1 296 ? 82.828 -20.842 -14.923 1.00 90.06 296 ILE A O 1
ATOM 2339 N N . LYS A 1 297 ? 81.070 -21.689 -13.813 1.00 90.12 297 LYS A N 1
ATOM 2340 C CA . LYS A 1 297 ? 81.750 -22.924 -13.402 1.00 90.12 297 LYS A CA 1
ATOM 2341 C C . LYS A 1 297 ? 82.201 -23.766 -14.602 1.00 90.12 297 LYS A C 1
ATOM 2343 O O . LYS A 1 297 ? 83.340 -24.242 -14.610 1.00 90.12 297 LYS A O 1
ATOM 2348 N N . GLU A 1 298 ? 81.368 -23.892 -15.633 1.00 91.38 298 GLU A N 1
ATOM 2349 C CA . GLU A 1 298 ? 81.711 -24.601 -16.875 1.00 91.38 298 GLU A CA 1
ATOM 2350 C C . GLU A 1 298 ? 82.830 -23.911 -17.666 1.00 91.38 298 GLU A C 1
ATOM 2352 O O . GLU A 1 298 ? 83.778 -24.563 -18.120 1.00 91.38 298 GLU A O 1
ATOM 2357 N N . LEU A 1 299 ? 82.800 -22.579 -17.764 1.00 87.94 299 LEU A N 1
ATOM 2358 C CA . LEU A 1 299 ? 83.884 -21.806 -18.378 1.00 87.94 299 LEU A CA 1
ATOM 2359 C C . LEU A 1 299 ? 85.203 -21.986 -17.617 1.00 87.94 299 LEU A C 1
ATOM 2361 O O . LEU A 1 299 ? 86.257 -22.185 -18.230 1.00 87.94 299 LEU A O 1
ATOM 2365 N N . LEU A 1 300 ? 85.165 -21.983 -16.281 1.00 86.69 300 LEU A N 1
ATOM 2366 C CA . LEU A 1 300 ? 86.339 -22.240 -15.445 1.00 86.69 300 LEU A CA 1
ATOM 2367 C C . LEU A 1 300 ? 86.886 -23.663 -15.640 1.00 86.69 300 LEU A C 1
ATOM 2369 O O . LEU A 1 300 ? 88.107 -23.844 -15.706 1.00 86.69 300 LEU A O 1
ATOM 2373 N N . ASN A 1 301 ? 86.017 -24.668 -15.777 1.00 87.31 301 ASN A N 1
ATOM 2374 C CA . ASN A 1 301 ? 86.413 -26.043 -16.095 1.00 87.31 301 ASN A CA 1
ATOM 2375 C C . ASN A 1 301 ? 87.048 -26.143 -17.487 1.00 87.31 301 ASN A C 1
ATOM 2377 O O . ASN A 1 301 ? 88.138 -26.702 -17.630 1.00 87.31 301 ASN A O 1
ATOM 2381 N N . THR A 1 302 ? 86.434 -25.527 -18.495 1.00 86.88 302 THR A N 1
ATOM 2382 C CA . THR A 1 302 ? 86.960 -25.473 -19.866 1.00 86.88 302 THR A CA 1
ATOM 2383 C C . THR A 1 302 ? 88.330 -24.796 -19.902 1.00 86.88 302 THR A C 1
ATOM 2385 O O . THR A 1 302 ? 89.280 -25.343 -20.467 1.00 86.88 302 THR A O 1
ATOM 2388 N N . LYS A 1 303 ? 88.491 -23.667 -19.198 1.00 87.00 303 LYS A N 1
ATOM 2389 C CA . LYS A 1 303 ? 89.778 -22.974 -19.017 1.00 87.00 303 LYS A CA 1
ATOM 2390 C C . LYS A 1 303 ? 90.830 -23.888 -18.384 1.00 87.00 303 LYS A C 1
ATOM 2392 O O . LYS A 1 303 ? 91.976 -23.908 -18.839 1.00 87.00 303 LYS A O 1
ATOM 2397 N N . LYS A 1 304 ? 90.473 -24.671 -17.355 1.00 85.69 304 LYS A N 1
ATOM 2398 C CA . LYS A 1 304 ? 91.378 -25.666 -16.742 1.00 85.69 304 LYS A CA 1
ATOM 2399 C C . LYS A 1 304 ? 91.777 -26.758 -17.742 1.00 85.69 304 LYS A C 1
ATOM 2401 O O . LYS A 1 304 ? 92.955 -27.118 -17.800 1.00 85.69 304 LYS A O 1
ATOM 2406 N N . THR A 1 305 ? 90.840 -27.260 -18.542 1.00 85.38 305 THR A N 1
ATOM 2407 C CA . THR A 1 305 ? 91.090 -28.288 -19.566 1.00 85.38 305 THR A CA 1
ATOM 2408 C C . THR A 1 305 ? 91.990 -27.775 -20.689 1.00 85.38 305 THR A C 1
ATOM 2410 O O . THR A 1 305 ? 92.992 -28.422 -20.998 1.00 85.38 305 THR A O 1
ATOM 2413 N N . LEU A 1 306 ? 91.721 -26.581 -21.227 1.00 82.81 306 LEU A N 1
ATOM 2414 C CA . LEU A 1 306 ? 92.581 -25.903 -22.204 1.00 82.81 306 LEU A CA 1
ATOM 2415 C C . LEU A 1 306 ? 94.001 -25.718 -21.663 1.00 82.81 306 LEU A C 1
ATOM 2417 O O . LEU A 1 306 ? 94.963 -26.105 -22.323 1.00 82.81 306 LEU A O 1
ATOM 2421 N N . LYS A 1 307 ? 94.150 -25.238 -20.417 1.00 84.00 307 LYS A N 1
ATOM 2422 C CA . LYS A 1 307 ? 95.466 -25.142 -19.758 1.00 84.00 307 LYS A CA 1
ATOM 2423 C C . LYS A 1 307 ? 96.197 -26.492 -19.719 1.00 84.00 307 LYS A C 1
ATOM 2425 O O . LYS A 1 307 ? 97.405 -26.534 -19.951 1.00 84.00 307 LYS A O 1
ATOM 2430 N N . ARG A 1 308 ? 95.499 -27.602 -19.438 1.00 81.50 308 ARG A N 1
ATOM 2431 C CA . ARG A 1 308 ? 96.087 -28.959 -19.440 1.00 81.50 308 ARG A CA 1
ATOM 2432 C C . ARG A 1 308 ? 96.491 -29.419 -20.847 1.00 81.50 308 ARG A C 1
ATOM 2434 O O . ARG A 1 308 ? 97.569 -29.990 -20.998 1.00 81.50 308 ARG A O 1
ATOM 2441 N N . LEU A 1 309 ? 95.660 -29.175 -21.860 1.00 83.50 309 LEU A N 1
ATOM 2442 C CA . LEU A 1 309 ? 95.950 -29.509 -23.261 1.00 83.50 309 LEU A CA 1
ATOM 2443 C C . LEU A 1 309 ? 97.139 -28.710 -23.799 1.00 83.50 309 LEU A C 1
ATOM 2445 O O . LEU A 1 309 ? 98.065 -29.320 -24.330 1.00 83.50 309 LEU A O 1
ATOM 2449 N N . CYS A 1 310 ? 97.181 -27.393 -23.572 1.00 77.88 310 CYS A N 1
ATOM 2450 C CA . CYS A 1 310 ? 98.328 -26.556 -23.932 1.00 77.88 310 CYS A CA 1
ATOM 2451 C C . CYS A 1 310 ? 99.625 -27.093 -23.315 1.00 77.88 310 CYS A C 1
ATOM 2453 O O . CYS A 1 310 ? 100.614 -27.261 -24.025 1.00 77.88 310 CYS A O 1
ATOM 2455 N N . LYS A 1 311 ? 99.615 -27.464 -22.023 1.00 78.50 311 LYS A N 1
ATOM 2456 C CA . LYS A 1 311 ? 100.774 -28.106 -21.375 1.00 78.50 311 LYS A CA 1
ATOM 2457 C C . LYS A 1 311 ? 101.200 -29.402 -22.081 1.00 78.50 311 LYS A C 1
ATOM 2459 O O . LYS A 1 311 ? 102.394 -29.621 -22.269 1.00 78.50 311 LYS A O 1
ATOM 2464 N N . LYS A 1 312 ? 100.253 -30.258 -22.490 1.00 81.06 312 LYS A N 1
ATOM 2465 C CA . LYS A 1 312 ? 100.550 -31.503 -23.229 1.00 81.06 312 LYS A CA 1
ATOM 2466 C C . LYS A 1 312 ? 101.131 -31.234 -24.622 1.00 81.06 312 LYS A C 1
ATOM 2468 O O . LYS A 1 312 ? 102.100 -31.891 -24.994 1.00 81.06 312 LYS A O 1
ATOM 2473 N N . VAL A 1 313 ? 100.564 -30.288 -25.374 1.00 77.50 313 VAL A N 1
ATOM 2474 C CA . VAL A 1 313 ? 101.038 -29.905 -26.717 1.00 77.50 313 VAL A CA 1
ATOM 2475 C C . VAL A 1 313 ? 102.452 -29.333 -26.646 1.00 77.50 313 VAL A C 1
ATOM 2477 O O . VAL A 1 313 ? 103.329 -29.809 -27.363 1.00 77.50 313 VAL A O 1
ATOM 2480 N N . LEU A 1 314 ? 102.705 -28.400 -25.722 1.00 74.56 314 LEU A N 1
ATOM 2481 C CA . LEU A 1 314 ? 104.036 -27.827 -25.499 1.00 74.56 314 LEU A CA 1
ATOM 2482 C C . LEU A 1 314 ? 105.071 -28.906 -25.144 1.00 74.56 314 LEU A C 1
ATOM 2484 O O . LEU A 1 314 ? 106.173 -28.906 -25.687 1.00 74.56 314 LEU A O 1
ATOM 2488 N N . LYS A 1 315 ? 104.698 -29.880 -24.303 1.00 75.81 315 LYS A N 1
ATOM 2489 C CA . LYS A 1 315 ? 105.567 -31.016 -23.959 1.00 75.81 315 LYS A CA 1
ATOM 2490 C C . LYS A 1 315 ? 105.881 -31.913 -25.167 1.00 75.81 315 LYS A C 1
ATOM 2492 O O . LYS A 1 315 ? 107.003 -32.398 -25.270 1.00 75.81 315 LYS A O 1
ATOM 2497 N N . LYS A 1 316 ? 104.916 -32.143 -26.068 1.00 77.06 316 LYS A N 1
ATOM 2498 C CA . LYS A 1 316 ? 105.073 -33.020 -27.245 1.00 77.06 316 LYS A CA 1
ATOM 2499 C C . LYS A 1 316 ? 105.843 -32.355 -28.394 1.00 77.06 316 LYS A C 1
ATOM 2501 O O . LYS A 1 316 ? 106.626 -33.036 -29.040 1.00 77.06 316 LYS A O 1
ATOM 2506 N N . LEU A 1 317 ? 105.633 -31.058 -28.637 1.00 73.25 317 LEU A N 1
ATOM 2507 C CA . LEU A 1 317 ? 106.299 -30.313 -29.715 1.00 73.25 317 LEU A CA 1
ATOM 2508 C C . LEU A 1 317 ? 107.741 -29.920 -29.382 1.00 73.25 317 LEU A C 1
ATOM 2510 O O . LEU A 1 317 ? 108.570 -29.867 -30.281 1.00 73.25 317 LEU A O 1
ATOM 2514 N N . PHE A 1 318 ? 108.049 -29.661 -28.109 1.00 68.44 318 PHE A N 1
ATOM 2515 C CA . PHE A 1 318 ? 109.341 -29.083 -27.722 1.00 68.44 318 PHE A CA 1
ATOM 2516 C C . PHE A 1 318 ? 110.156 -29.954 -26.753 1.00 68.44 318 PHE A C 1
ATOM 2518 O O . PHE A 1 318 ? 111.199 -29.518 -26.282 1.00 68.44 318 PHE A O 1
ATOM 2525 N N . GLY A 1 319 ? 109.690 -31.158 -26.390 1.00 58.03 319 GLY A N 1
ATOM 2526 C CA . GLY A 1 319 ? 110.369 -32.026 -25.410 1.00 58.03 319 GLY A CA 1
ATOM 2527 C C . GLY A 1 319 ? 110.461 -31.432 -23.994 1.00 58.03 319 GLY A C 1
ATOM 2528 O O . GLY A 1 319 ? 111.115 -31.994 -23.116 1.00 58.03 319 GLY A O 1
ATOM 2529 N N . LEU A 1 320 ? 109.801 -30.298 -23.750 1.00 56.50 320 LEU A N 1
ATOM 2530 C CA . LEU A 1 320 ? 109.945 -29.519 -22.527 1.00 56.50 320 LEU A CA 1
ATOM 2531 C C . LEU A 1 320 ? 109.161 -30.165 -21.375 1.00 56.50 320 LEU A C 1
ATOM 2533 O O . LEU A 1 320 ? 107.926 -30.209 -21.377 1.00 56.50 320 LEU A O 1
ATOM 2537 N N . LYS A 1 321 ? 109.876 -30.614 -20.333 1.00 51.56 321 LYS A N 1
ATOM 2538 C CA . LYS A 1 321 ? 109.314 -30.740 -18.979 1.00 51.56 321 LYS A CA 1
ATOM 2539 C C . LYS A 1 321 ? 108.999 -29.324 -18.485 1.00 51.56 321 LYS A C 1
ATOM 2541 O O . LYS A 1 321 ? 109.852 -28.665 -17.908 1.00 51.56 321 LYS A O 1
ATOM 2546 N N . LEU A 1 322 ? 107.786 -28.841 -18.749 1.00 54.69 322 LEU A N 1
ATOM 2547 C CA . LEU A 1 322 ? 107.296 -27.623 -18.109 1.00 54.69 322 LEU A CA 1
ATOM 2548 C C . LEU A 1 322 ? 107.003 -27.942 -16.646 1.00 54.69 322 LEU A C 1
ATOM 2550 O O . LEU A 1 322 ? 106.042 -28.648 -16.342 1.00 54.69 322 LEU A O 1
ATOM 2554 N N . ASP A 1 323 ? 107.877 -27.440 -15.782 1.00 51.75 323 ASP A N 1
ATOM 2555 C CA . ASP A 1 323 ? 107.736 -27.436 -14.336 1.00 51.75 323 ASP A CA 1
ATOM 2556 C C . ASP A 1 323 ? 106.493 -26.621 -13.962 1.00 51.75 323 ASP A C 1
ATOM 2558 O O . ASP A 1 323 ? 106.352 -25.441 -14.303 1.00 51.75 323 ASP A O 1
ATOM 2562 N N . THR A 1 324 ? 105.506 -27.287 -13.377 1.00 54.84 324 THR A N 1
ATOM 2563 C CA . THR A 1 324 ? 104.188 -26.708 -13.145 1.00 54.84 324 THR A CA 1
ATOM 2564 C C . THR A 1 324 ? 104.053 -26.252 -11.710 1.00 54.84 324 THR A C 1
ATOM 2566 O O . THR A 1 324 ? 103.277 -26.861 -10.993 1.00 54.84 324 THR A O 1
ATOM 2569 N N . ASP A 1 325 ? 104.745 -25.187 -11.305 1.00 44.88 325 ASP A N 1
ATOM 2570 C CA . ASP A 1 325 ? 104.457 -24.565 -10.003 1.00 44.88 325 ASP A CA 1
ATOM 2571 C C . ASP A 1 325 ? 104.878 -23.092 -9.861 1.00 44.88 325 ASP A C 1
ATOM 2573 O O . ASP A 1 325 ? 105.257 -22.625 -8.791 1.00 44.88 325 ASP A O 1
ATOM 2577 N N . LYS A 1 326 ? 104.710 -22.282 -10.916 1.00 46.97 326 LYS A N 1
ATOM 2578 C CA . LYS A 1 326 ? 104.504 -20.837 -10.711 1.00 46.97 326 LYS A CA 1
ATOM 2579 C C . LYS A 1 326 ? 103.015 -20.527 -10.692 1.00 46.97 326 LYS A C 1
ATOM 2581 O O . LYS A 1 326 ? 102.377 -20.327 -11.726 1.00 46.97 326 LYS A O 1
ATOM 2586 N N . ARG A 1 327 ? 102.473 -20.517 -9.471 1.00 49.84 327 ARG A N 1
ATOM 2587 C CA . ARG A 1 327 ? 101.262 -19.777 -9.108 1.00 49.84 327 ARG A CA 1
ATOM 2588 C C . ARG A 1 327 ? 101.448 -18.341 -9.602 1.00 49.84 327 ARG A C 1
ATOM 2590 O O . ARG A 1 327 ? 102.291 -17.625 -9.078 1.00 49.84 327 ARG A O 1
ATOM 2597 N N . TYR A 1 328 ? 100.693 -17.940 -10.617 1.00 42.62 328 TYR A N 1
ATOM 2598 C CA . TYR A 1 328 ? 100.385 -16.529 -10.806 1.00 42.62 328 TYR A CA 1
ATOM 2599 C C . TYR A 1 328 ? 99.051 -16.305 -10.110 1.00 42.62 328 TYR A C 1
ATOM 2601 O O . TYR A 1 328 ? 98.016 -16.783 -10.581 1.00 42.62 328 TYR A O 1
ATOM 2609 N N . GLY A 1 329 ? 99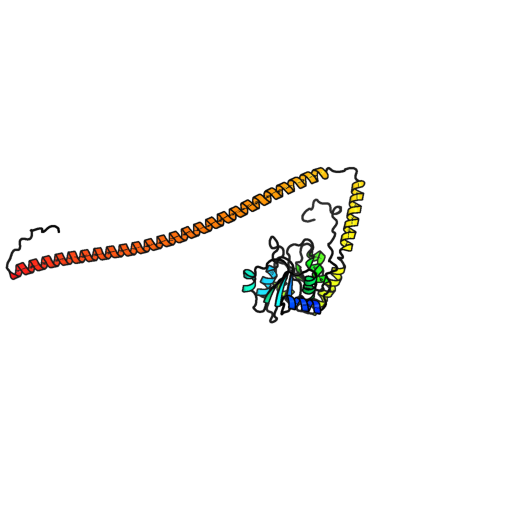.153 -15.714 -8.921 1.00 37.34 329 GLY A N 1
ATOM 2610 C CA . GLY A 1 329 ? 98.033 -15.161 -8.186 1.00 37.34 329 GLY A CA 1
ATOM 2611 C C . GLY A 1 329 ? 97.483 -13.923 -8.887 1.00 37.34 329 GLY A C 1
ATOM 2612 O O . GLY A 1 329 ? 98.194 -13.261 -9.641 1.00 37.34 329 GLY A O 1
ATOM 2613 N N . ASP A 1 330 ? 96.191 -13.727 -8.652 1.00 41.31 330 ASP A N 1
ATOM 2614 C CA . ASP A 1 330 ? 95.498 -12.465 -8.411 1.00 41.31 330 ASP A CA 1
ATOM 2615 C C . ASP A 1 330 ? 95.948 -11.241 -9.214 1.00 41.31 330 ASP A C 1
ATOM 2617 O O . ASP A 1 330 ? 96.908 -10.571 -8.850 1.00 41.31 330 ASP A O 1
ATOM 2621 N N . HIS A 1 331 ? 95.158 -10.921 -10.244 1.00 36.16 331 HIS A N 1
ATOM 2622 C CA . HIS A 1 331 ? 94.662 -9.571 -10.522 1.00 36.16 331 HIS A CA 1
ATOM 2623 C C . HIS A 1 331 ? 93.289 -9.663 -11.186 1.00 36.16 331 HIS A C 1
ATOM 2625 O O . HIS A 1 331 ? 93.141 -10.494 -12.117 1.00 36.16 331 HIS A O 1
#